Protein 8YJ6 (pdb70)

Nearest PDB structures (foldseek):
  3hh8-assembly1_A  TM=9.990E-01  e=4.811E-57  Streptococcus pyogenes serotype M1
  8yj7-assembly3_A  TM=9.878E-01  e=1.831E-54  Streptococcus pyogenes
  4utp-assembly1_A  TM=9.801E-01  e=6.210E-48  Streptococcus pneumoniae
  3zka-assembly2_B  TM=9.766E-01  e=9.506E-47  Streptococcus pneumoniae
  3zk8-assembly2_B  TM=9.732E-01  e=1.211E-46  Streptococcus pneumoniae

Structure (mmCIF, N/CA/C/O backbone):
data_8YJ6
#
_entry.id   8YJ6
#
_cell.length_a   39.935
_cell.length_b   49.828
_cell.length_c   147.398
_cell.angle_alpha   90.000
_cell.angle_beta   90.000
_cell.angle_gamma   90.000
#
_symmetry.space_group_name_H-M   'P 21 21 21'
#
loop_
_entity.id
_entity.type
_entity.pdbx_description
1 polymer 'Iron ABC transporter substrate-binding lipoprotein MtsA'
2 non-polymer 'ZINC ION'
3 water water
#
loop_
_atom_site.group_PDB
_atom_site.id
_atom_site.type_symbol
_atom_site.label_atom_id
_atom_site.label_alt_id
_atom_site.label_comp_id
_atom_site.label_asym_id
_atom_site.label_entity_id
_atom_site.label_seq_id
_atom_site.pdbx_PDB_ins_code
_atom_site.Cartn_x
_atom_site.Cartn_y
_atom_site.Cartn_z
_atom_site.occupancy
_atom_site.B_iso_or_equiv
_atom_site.auth_seq_id
_atom_site.auth_comp_id
_atom_site.auth_asym_id
_atom_site.auth_atom_id
_atom_site.pdbx_PDB_model_num
ATOM 1 N N . LYS A 1 2 ? 30.19152 -5.45401 65.61682 1.000 24.54114 17 LYS C N 1
ATOM 2 C CA . LYS A 1 2 ? 29.60515 -5.29615 66.94668 1.000 22.21905 17 LYS C CA 1
ATOM 3 C C . LYS A 1 2 ? 29.77090 -3.88048 67.50157 1.000 21.90739 17 LYS C C 1
ATOM 4 O O . LYS A 1 2 ? 30.75122 -3.19443 67.21247 1.000 18.48943 17 LYS C O 1
ATOM 10 N N . LEU A 1 3 ? 28.79183 -3.46097 68.29766 1.000 17.90859 18 LEU C N 1
ATOM 11 C CA . LEU A 1 3 ? 28.85611 -2.18101 68.98635 1.000 15.41083 18 LEU C CA 1
ATOM 12 C C . LEU A 1 3 ? 30.06475 -2.14928 69.91304 1.000 13.27929 18 LEU C C 1
ATOM 13 O O . LEU A 1 3 ? 30.31432 -3.10235 70.65415 1.000 12.77345 18 LEU C O 1
ATOM 18 N N . LYS A 1 4 ? 30.80608 -1.04310 69.88248 1.000 10.48167 19 LYS C N 1
ATOM 19 C CA . LYS A 1 4 ? 31.95946 -0.83867 70.75724 1.000 10.73144 19 LYS C CA 1
ATOM 20 C C . LYS A 1 4 ? 31.53422 0.00507 71.95399 1.000 11.79661 19 LYS C C 1
ATOM 21 O O . LYS A 1 4 ? 31.13318 1.16085 71.79341 1.000 10.08306 19 LYS C O 1
ATOM 27 N N . VAL A 1 5 ? 31.63575 -0.56548 73.15049 1.000 9.28390 20 VAL C N 1
ATOM 28 C CA . VAL A 1 5 ? 31.12604 0.05736 74.36691 1.000 8.45883 20 VAL C CA 1
ATOM 29 C C . VAL A 1 5 ? 32.26989 0.21259 75.36055 1.000 7.53033 20 VAL C C 1
ATOM 30 O O . VAL A 1 5 ? 33.06610 -0.71177 75.55276 1.000 9.03597 20 VAL C O 1
ATOM 34 N N . VAL A 1 6 ? 32.35194 1.38641 75.98539 1.000 7.09816 21 VAL C N 1
ATOM 35 C CA . VAL A 1 6 ? 33.29624 1.65347 77.07012 1.000 6.37114 21 VAL C CA 1
ATOM 36 C C . VAL A 1 6 ? 32.49885 1.98992 78.32191 1.000 7.58097 21 VAL C C 1
ATOM 37 O O . VAL A 1 6 ? 31.57372 2.80919 78.27177 1.000 7.97129 21 VAL C O 1
ATOM 41 N N . ALA A 1 7 ? 32.85702 1.36181 79.43959 1.000 7.87660 22 ALA C N 1
ATOM 42 C CA . ALA A 1 7 ? 32.30165 1.67940 80.74671 1.000 7.78552 22 ALA C CA 1
ATOM 43 C C . ALA A 1 7 ? 33.42709 2.18010 81.64247 1.000 5.59766 22 ALA C C 1
ATOM 44 O O . ALA A 1 7 ? 34.56407 1.70004 81.55357 1.000 7.30636 22 ALA C O 1
ATOM 46 N N . THR A 1 8 ? 33.11995 3.13587 82.52322 1.000 6.51771 23 THR C N 1
ATOM 47 C CA . THR A 1 8 ? 34.19764 3.71951 83.32102 1.000 5.68794 23 THR C CA 1
ATOM 48 C C . THR A 1 8 ? 34.70157 2.78701 84.41498 1.000 7.10253 23 THR C C 1
ATOM 49 O O . THR A 1 8 ? 35.86877 2.89785 84.81225 1.000 7.42063 23 THR C O 1
ATOM 53 N N . ASN A 1 9 ? 33.87082 1.87755 84.92288 1.000 6.91960 24 ASN C N 1
ATOM 54 C CA . ASN A 1 9 ? 34.32637 1.02123 86.01342 1.000 5.79085 24 ASN C CA 1
ATOM 55 C C . ASN A 1 9 ? 33.64115 -0.34015 85.94711 1.000 6.81910 24 ASN C C 1
ATOM 56 O O . ASN A 1 9 ? 32.70762 -0.55847 85.16544 1.000 7.09567 24 ASN C O 1
ATOM 61 N N . SER A 1 10 ? 34.10305 -1.24432 86.82264 1.000 7.44686 25 SER C N 1
ATOM 62 C CA . SER A 1 10 ? 33.69573 -2.64607 86.77055 1.000 6.55065 25 SER C CA 1
ATOM 63 C C . SER A 1 10 ? 32.23545 -2.85944 87.14909 1.000 6.73044 25 SER C C 1
ATOM 64 O O . SER A 1 10 ? 31.64188 -3.87142 86.74976 1.000 7.80638 25 SER C O 1
ATOM 67 N N . ILE A 1 11 ? 31.66148 -1.98130 87.97513 1.000 6.27993 26 ILE C N 1
ATOM 68 C CA . ILE A 1 11 ? 30.25043 -2.12329 88.32724 1.000 5.07361 26 ILE C CA 1
ATOM 69 C C . ILE A 1 11 ? 29.38054 -1.84730 87.10694 1.000 6.72016 26 ILE C C 1
ATOM 70 O O . ILE A 1 11 ? 28.49872 -2.63968 86.74288 1.000 7.19313 26 ILE C O 1
ATOM 75 N N . ILE A 1 12 ? 29.62869 -0.71636 86.44915 1.000 6.58259 27 ILE C N 1
ATOM 76 C CA . ILE A 1 12 ? 28.86480 -0.37143 85.25581 1.000 6.82103 27 ILE C CA 1
ATOM 77 C C . ILE A 1 12 ? 29.12907 -1.37724 84.14820 1.000 7.20782 27 ILE C C 1
ATOM 78 O O . ILE A 1 12 ? 28.21250 -1.76688 83.40841 1.000 8.48916 27 ILE C O 1
ATOM 83 N N . ALA A 1 13 ? 30.38105 -1.82934 84.02270 1.000 6.04915 28 ALA C N 1
ATOM 84 C CA . ALA A 1 13 ? 30.69373 -2.82167 82.99838 1.000 6.81502 28 ALA C CA 1
ATOM 85 C C . ALA A 1 13 ? 29.94538 -4.12049 83.24059 1.000 7.27509 28 ALA C C 1
ATOM 86 O O . ALA A 1 13 ? 29.46984 -4.75450 82.28670 1.000 7.61075 28 ALA C O 1
ATOM 88 N N . ASP A 1 14 ? 29.83658 -4.54166 84.50662 1.000 6.75060 29 ASP C N 1
ATOM 89 C CA . ASP A 1 14 ? 29.13845 -5.78979 84.80243 1.000 6.84100 29 ASP C CA 1
ATOM 90 C C . ASP A 1 14 ? 27.64977 -5.68465 84.49791 1.000 7.97698 29 ASP C C 1
ATOM 91 O O . ASP A 1 14 ? 27.06010 -6.62717 83.95313 1.000 8.62445 29 ASP C O 1
ATOM 96 N N . MET A 1 15 ? 27.01742 -4.57464 84.88871 1.000 7.53294 30 MET C N 1
ATOM 97 C CA . MET A 1 15 ? 25.61815 -4.36486 84.52312 1.000 7.67917 30 MET C CA 1
ATOM 98 C C . MET A 1 15 ? 25.44697 -4.41243 83.01274 1.000 8.49722 30 MET C C 1
ATOM 99 O O . MET A 1 15 ? 24.48225 -4.99952 82.50875 1.000 10.07393 30 MET C O 1
ATOM 104 N N . THR A 1 16 ? 26.38435 -3.80456 82.27352 1.000 8.49918 31 THR C N 1
ATOM 105 C CA . THR A 1 16 ? 26.30464 -3.83447 80.81701 1.000 8.25897 31 THR C CA 1
ATOM 106 C C . THR A 1 16 ? 26.41383 -5.26215 80.29877 1.000 9.70118 31 THR C C 1
ATOM 107 O O . THR A 1 16 ? 25.66785 -5.65450 79.39463 1.000 9.99612 31 THR C O 1
ATOM 111 N N . LYS A 1 17 ? 27.32868 -6.05893 80.86735 1.000 9.17505 32 LYS C N 1
ATOM 112 C CA . LYS A 1 17 ? 27.44753 -7.45759 80.45491 1.000 9.08144 32 LYS C CA 1
ATOM 113 C C . LYS A 1 17 ? 26.15829 -8.22952 80.68968 1.000 12.78111 32 LYS C C 1
ATOM 114 O O . LYS A 1 17 ? 25.80405 -9.10865 79.89333 1.000 12.50310 32 LYS C O 1
ATOM 120 N N . ALA A 1 18 ? 25.47067 -7.95827 81.80018 1.000 9.88370 33 ALA C N 1
ATOM 121 C CA . ALA A 1 18 ? 24.21642 -8.65073 82.07642 1.000 11.44087 33 ALA C CA 1
ATOM 122 C C . ALA A 1 18 ? 23.17258 -8.36391 81.00547 1.000 11.06414 33 ALA C C 1
ATOM 123 O O . ALA A 1 18 ? 22.34222 -9.22791 80.69847 1.000 15.50439 33 ALA C O 1
ATOM 125 N N . ILE A 1 19 ? 23.20100 -7.16399 80.42438 1.000 10.14499 34 ILE C N 1
ATOM 126 C CA . ILE A 1 19 ? 22.21440 -6.78760 79.40935 1.000 10.92219 34 ILE C CA 1
ATOM 127 C C . ILE A 1 19 ? 22.62293 -7.29232 78.03350 1.000 13.82172 34 ILE C C 1
ATOM 128 O O . ILE A 1 19 ? 21.77961 -7.74701 77.24747 1.000 12.35608 34 ILE C O 1
ATOM 133 N N . ALA A 1 20 ? 23.91356 -7.21184 77.70975 1.000 11.48611 35 ALA C N 1
ATOM 134 C CA . ALA A 1 20 ? 24.36647 -7.35217 76.33205 1.000 12.61522 35 ALA C CA 1
ATOM 135 C C . ALA A 1 20 ? 24.93999 -8.71700 76.00344 1.000 16.25953 35 ALA C C 1
ATOM 136 O O . ALA A 1 20 ? 24.89546 -9.12352 74.83689 1.000 15.14743 35 ALA C O 1
ATOM 138 N N . GLY A 1 21 ? 25.51487 -9.40523 76.98640 1.000 18.98604 36 GLY C N 1
ATOM 139 C CA . GLY A 1 21 ? 26.13045 -10.70098 76.73788 1.000 23.83590 36 GLY C CA 1
ATOM 140 C C . GLY A 1 21 ? 27.07736 -10.67704 75.55561 1.000 23.03334 36 GLY C C 1
ATOM 141 O O . GLY A 1 21 ? 27.97708 -9.83048 75.46856 1.000 29.88253 36 GLY C O 1
ATOM 142 N N . ASP A 1 22 ? 26.81899 -11.58296 74.60198 1.000 26.59768 37 ASP C N 1
ATOM 143 C CA . ASP A 1 22 ? 27.69431 -11.84700 73.46099 1.000 34.00101 37 ASP C CA 1
ATOM 144 C C . ASP A 1 22 ? 27.76448 -10.69948 72.46117 1.000 20.80970 37 ASP C C 1
ATOM 145 O O . ASP A 1 22 ? 28.67508 -10.68761 71.62402 1.000 25.48484 37 ASP C O 1
ATOM 150 N N . LYS A 1 23 ? 26.81979 -9.76130 72.50266 1.000 16.23291 38 LYS C N 1
ATOM 151 C CA . LYS A 1 23 ? 26.51093 -8.93518 71.34105 1.000 16.47789 38 LYS C CA 1
ATOM 152 C C . LYS A 1 23 ? 27.39970 -7.70384 71.17614 1.000 18.19426 38 LYS C C 1
ATOM 153 O O . LYS A 1 23 ? 27.34091 -7.06712 70.11814 1.000 17.69281 38 LYS C O 1
ATOM 159 N N . ILE A 1 24 ? 28.20918 -7.33428 72.16925 1.000 12.97682 39 ILE C N 1
ATOM 160 C CA . ILE A 1 24 ? 28.98957 -6.10315 72.09969 1.000 13.12767 39 ILE C CA 1
ATOM 161 C C . ILE A 1 24 ? 30.46502 -6.39972 72.35098 1.000 10.61387 39 ILE C C 1
ATOM 162 O O . ILE A 1 24 ? 30.84391 -7.47901 72.80970 1.000 12.58406 39 ILE C O 1
ATOM 167 N N . ASP A 1 25 ? 31.29971 -5.40274 72.04397 1.000 11.95885 40 ASP C N 1
ATOM 168 C CA . ASP A 1 25 ? 32.73127 -5.37773 72.34718 1.000 10.89808 40 ASP C CA 1
ATOM 169 C C . ASP A 1 25 ? 32.89227 -4.37450 73.48757 1.000 12.70698 40 ASP C C 1
ATOM 170 O O . ASP A 1 25 ? 32.82855 -3.16147 73.26839 1.000 14.68826 40 ASP C O 1
ATOM 175 N N . LEU A 1 26 ? 33.10600 -4.87469 74.70049 1.000 10.23056 41 LEU C N 1
ATOM 176 C CA . LEU A 1 26 ? 33.04318 -4.06274 75.90963 1.000 10.39954 41 LEU C CA 1
ATOM 177 C C . LEU A 1 26 ? 34.42996 -3.87624 76.51132 1.000 10.51015 41 LEU C C 1
ATOM 178 O O . LEU A 1 26 ? 35.17741 -4.84805 76.67784 1.000 12.45610 41 LEU C O 1
ATOM 183 N N . HIS A 1 27 ? 34.75380 -2.62845 76.87649 1.000 10.27439 42 HIS C N 1
ATOM 184 C CA . HIS A 1 27 ? 35.99450 -2.28494 77.55836 1.000 8.56342 42 HIS C CA 1
ATOM 185 C C . HIS A 1 27 ? 35.65830 -1.54893 78.85123 1.000 10.62362 42 HIS C C 1
ATOM 186 O O . HIS A 1 27 ? 34.81172 -0.64653 78.85128 1.000 10.25413 42 HIS C O 1
ATOM 193 N N . SER A 1 28 ? 36.32505 -1.92221 79.94733 1.000 8.23429 43 SER C N 1
ATOM 194 C CA . SER A 1 28 ? 36.14812 -1.28441 81.24925 1.000 9.86987 43 SER C CA 1
ATOM 195 C C . SER A 1 28 ? 37.44579 -0.58125 81.62762 1.000 8.71346 43 SER C C 1
ATOM 196 O O . SER A 1 28 ? 38.52539 -1.18408 81.55909 1.000 11.63765 43 SER C O 1
ATOM 199 N N . ILE A 1 29 ? 37.34335 0.67918 82.06340 1.000 7.45309 44 ILE C N 1
ATOM 200 C CA . ILE A 1 29 ? 38.54162 1.49473 82.29415 1.000 8.06489 44 ILE C CA 1
ATOM 201 C C . ILE A 1 29 ? 39.18763 1.20109 83.65027 1.000 7.85992 44 ILE C C 1
ATOM 202 O O . ILE A 1 29 ? 40.33743 0.74859 83.71951 1.000 9.63929 44 ILE C O 1
ATOM 207 N N . VAL A 1 30 ? 38.49683 1.50239 84.74910 1.000 7.91280 45 VAL C N 1
ATOM 208 C CA . VAL A 1 30 ? 39.11149 1.40049 86.07900 1.000 6.86573 45 VAL C CA 1
ATOM 209 C C . VAL A 1 30 ? 39.27340 -0.06780 86.46665 1.000 7.39732 45 VAL C C 1
ATOM 210 O O . VAL A 1 30 ? 38.26630 -0.79813 86.54661 1.000 8.80639 45 VAL C O 1
ATOM 214 N N . PRO A 1 31 ? 40.49706 -0.55388 86.70975 1.000 8.28635 46 PRO C N 1
ATOM 215 C CA . PRO A 1 31 ? 40.66394 -1.96999 87.06849 1.000 9.41014 46 PRO C CA 1
ATOM 216 C C . PRO A 1 31 ? 39.92952 -2.33934 88.34780 1.000 7.69974 46 PRO C C 1
ATOM 217 O O . PRO A 1 31 ? 39.68690 -1.50666 89.22900 1.000 8.74297 46 PRO C O 1
ATOM 221 N N . ILE A 1 32 ? 39.58083 -3.62563 88.43129 1.000 8.63138 47 ILE C N 1
ATOM 222 C CA . ILE A 1 32 ? 38.95039 -4.16560 89.62639 1.000 9.69607 47 ILE C CA 1
ATOM 223 C C . ILE A 1 32 ? 39.80707 -3.85987 90.84794 1.000 10.19987 47 ILE C C 1
ATOM 224 O O . ILE A 1 32 ? 41.03874 -3.98773 90.82407 1.000 11.56191 47 ILE C O 1
ATOM 229 N N . GLY A 1 33 ? 39.15171 -3.41999 91.92424 1.000 7.83971 48 GLY C N 1
ATOM 230 C CA . GLY A 1 33 ? 39.83845 -3.15669 93.16473 1.000 9.32879 48 GLY C CA 1
ATOM 231 C C . GLY A 1 33 ? 40.44978 -1.77979 93.28124 1.000 9.77009 48 GLY C C 1
ATOM 232 O O . GLY A 1 33 ? 40.98145 -1.44466 94.35226 1.000 10.66830 48 GLY C O 1
ATOM 233 N N . GLN A 1 34 ? 40.38450 -0.96775 92.22853 1.000 9.56893 49 GLN C N 1
ATOM 234 C CA . GLN A 1 34 ? 40.95928 0.37097 92.23429 1.000 8.73389 49 GLN C CA 1
ATOM 235 C C . GLN A 1 34 ? 39.88836 1.43996 92.44043 1.000 8.69322 49 GLN C C 1
ATOM 236 O O . GLN A 1 34 ? 38.70318 1.23813 92.15598 1.000 9.17949 49 GLN C O 1
ATOM 242 N N . ASP A 1 35 ? 40.32699 2.58400 92.95096 1.000 10.22646 50 ASP C N 1
ATOM 243 C CA . ASP A 1 35 ? 39.46373 3.73902 93.16739 1.000 9.11280 50 ASP C CA 1
ATOM 244 C C . ASP A 1 35 ? 38.93916 4.28447 91.84175 1.000 9.02484 50 ASP C C 1
ATOM 245 O O . ASP A 1 35 ? 39.74744 4.65736 90.97438 1.000 10.07110 50 ASP C O 1
ATOM 250 N N . PRO A 1 36 ? 37.62395 4.37720 91.64344 1.000 6.69886 51 PRO C N 1
ATOM 251 C CA . PRO A 1 36 ? 37.08687 4.94893 90.39836 1.000 6.89508 51 PRO C CA 1
ATOM 252 C C . PRO A 1 36 ? 36.88885 6.45672 90.43057 1.000 6.50877 51 PRO C C 1
ATOM 253 O O . PRO A 1 36 ? 36.45487 7.02331 89.41865 1.000 8.23546 51 PRO C O 1
ATOM 257 N N . HIS A 1 37 ? 37.17587 7.11277 91.55518 1.000 6.00584 52 HIS C N 1
ATOM 258 C CA . HIS A 1 37 ? 36.95866 8.55406 91.65769 1.000 6.65704 52 HIS C CA 1
ATOM 259 C C . HIS A 1 37 ? 38.08762 9.33468 90.99553 1.000 8.01298 52 HIS C C 1
ATOM 260 O O . HIS A 1 37 ? 37.85818 10.41185 90.43323 1.000 8.45281 52 HIS C O 1
ATOM 267 N N . GLU A 1 38 ? 39.31483 8.83172 91.09738 1.000 9.03926 53 GLU C N 1
ATOM 268 C CA . GLU A 1 38 ? 40.49436 9.50702 90.57054 1.000 10.19135 53 GLU C CA 1
ATOM 269 C C . GLU A 1 38 ? 41.35118 8.42281 89.93960 1.000 9.88812 53 GLU C C 1
ATOM 270 O O . GLU A 1 38 ? 41.88353 7.55922 90.64013 1.000 12.73687 53 GLU C O 1
ATOM 276 N N . TYR A 1 39 ? 41.45061 8.44270 88.62075 1.000 12.34096 54 TYR C N 1
ATOM 277 C CA . TYR A 1 39 ? 42.16857 7.41437 87.89308 1.000 12.73838 54 TYR C CA 1
ATOM 278 C C . TYR A 1 39 ? 42.86175 8.09306 86.72674 1.000 13.15792 54 TYR C C 1
ATOM 279 O O . TYR A 1 39 ? 42.40565 9.13462 86.24860 1.000 14.68672 54 TYR C O 1
ATOM 288 N N . GLU A 1 40 ? 43.97562 7.51703 86.28139 1.000 11.45129 55 GLU C N 1
ATOM 289 C CA . GLU A 1 40 ? 44.68416 8.04952 85.12215 1.000 11.27466 55 GLU C CA 1
ATOM 290 C C . GLU A 1 40 ? 44.52801 7.08607 83.95730 1.000 12.95066 55 GLU C C 1
ATOM 291 O O . GLU A 1 40 ? 45.18472 6.03151 83.93109 1.000 12.51778 55 GLU C O 1
ATOM 297 N N . PRO A 1 41 ? 43.67425 7.38799 82.98079 1.000 9.75808 56 PRO C N 1
ATOM 298 C CA . PRO A 1 41 ? 43.49309 6.46509 81.85577 1.000 11.21127 56 PRO C CA 1
ATOM 299 C C . PRO A 1 41 ? 44.81803 6.15855 81.17360 1.000 11.75276 56 PRO C C 1
ATOM 300 O O . PRO A 1 41 ? 45.67490 7.03221 81.00440 1.000 13.61268 56 PRO C O 1
ATOM 304 N N . LEU A 1 42 ? 44.98777 4.89481 80.81612 1.000 8.99409 57 LEU C N 1
ATOM 305 C CA . LEU A 1 42 ? 46.13979 4.43740 80.06377 1.000 12.53553 57 LEU C CA 1
ATOM 306 C C . LEU A 1 42 ? 45.91035 4.68580 78.57575 1.000 11.13779 57 LEU C C 1
ATOM 307 O O . LEU A 1 42 ? 44.78258 4.94471 78.14521 1.000 9.81181 57 LEU C O 1
ATOM 312 N N . PRO A 1 43 ? 46.96388 4.63076 77.76147 1.000 10.44645 58 PRO C N 1
ATOM 313 C CA . PRO A 1 43 ? 46.76298 4.82746 76.31757 1.000 10.25859 58 PRO C CA 1
ATOM 314 C C . PRO A 1 43 ? 45.67887 3.95030 75.71475 1.000 10.11262 58 PRO C C 1
ATOM 315 O O . PRO A 1 43 ? 44.90509 4.43934 74.88612 1.000 10.91004 58 PRO C O 1
ATOM 319 N N . GLU A 1 44 ? 45.58273 2.67718 76.11255 1.000 12.16834 59 GLU C N 1
ATOM 320 C CA . GLU A 1 44 ? 44.51531 1.83262 75.58239 1.000 12.77763 59 GLU C CA 1
ATOM 321 C C . GLU A 1 44 ? 43.13635 2.38149 75.94777 1.000 10.64746 59 GLU C C 1
ATOM 322 O O . GLU A 1 44 ? 42.20184 2.30030 75.14471 1.000 10.82093 59 GLU C O 1
ATOM 328 N N . ASP A 1 45 ? 42.99055 2.94084 77.15505 1.000 11.47020 60 ASP C N 1
ATOM 329 C CA . ASP A 1 45 ? 41.70834 3.52161 77.55552 1.000 10.93225 60 ASP C CA 1
ATOM 330 C C . ASP A 1 45 ? 41.35697 4.73330 76.69879 1.000 9.34888 60 ASP C C 1
ATOM 331 O O . ASP A 1 45 ? 40.19268 4.92414 76.32384 1.000 8.48893 60 ASP C O 1
ATOM 336 N N . VAL A 1 46 ? 42.34732 5.57561 76.39775 1.000 10.27932 61 VAL C N 1
ATOM 337 C CA . VAL A 1 46 ? 42.09868 6.74339 75.55934 1.000 9.29632 61 VAL C CA 1
ATOM 338 C C . VAL A 1 46 ? 41.70095 6.30623 74.15810 1.000 8.52226 61 VAL C C 1
ATOM 339 O O . VAL A 1 46 ? 40.73262 6.82039 73.58431 1.000 8.47835 61 VAL C O 1
ATOM 343 N N . GLU A 1 47 ? 42.41917 5.31976 73.60517 1.000 9.13136 62 GLU C N 1
ATOM 344 C CA . GLU A 1 47 ? 42.09393 4.78903 72.28177 1.000 8.62819 62 GLU C CA 1
ATOM 345 C C . GLU A 1 47 ? 40.67586 4.23165 72.24892 1.000 8.88500 62 GLU C C 1
ATOM 346 O O . GLU A 1 47 ? 39.88351 4.57489 71.36552 1.000 9.99619 62 GLU C O 1
ATOM 352 N N . LYS A 1 48 ? 40.34758 3.35142 73.19975 1.000 9.54462 63 LYS C N 1
ATOM 353 C CA . LYS A 1 48 ? 39.02701 2.72366 73.19807 1.000 9.12555 63 LYS C CA 1
ATOM 354 C C . LYS A 1 48 ? 37.91393 3.75477 73.36381 1.000 8.14233 63 LYS C C 1
ATOM 355 O O . LYS A 1 48 ? 36.83856 3.61916 72.77190 1.000 10.52960 63 LYS C O 1
ATOM 361 N N . THR A 1 49 ? 38.14547 4.78886 74.17799 1.000 7.88919 64 THR C N 1
ATOM 362 C CA . THR A 1 49 ? 37.11905 5.81097 74.36299 1.000 9.54473 64 THR C CA 1
ATOM 363 C C . THR A 1 49 ? 36.88955 6.60294 73.08154 1.000 11.55533 64 THR C C 1
ATOM 364 O O . THR A 1 49 ? 35.74071 6.87729 72.70704 1.000 10.66833 64 THR C O 1
ATOM 368 N N . SER A 1 50 ? 37.96744 6.94915 72.37795 1.000 10.05287 65 SER C N 1
ATOM 369 C CA . SER A 1 50 ? 37.80633 7.69452 71.13715 1.000 9.34907 65 SER C CA 1
ATOM 370 C C . SER A 1 50 ? 37.11330 6.86485 70.06061 1.000 11.03391 65 SER C C 1
ATOM 371 O O . SER A 1 50 ? 36.37802 7.42050 69.23458 1.000 14.47353 65 SER C O 1
ATOM 374 N N . ASN A 1 51 ? 37.31570 5.54636 70.06421 1.000 10.56219 66 ASN C N 1
ATOM 375 C CA . ASN A 1 51 ? 36.76171 4.65587 69.04903 1.000 11.71498 66 ASN C CA 1
ATOM 376 C C . ASN A 1 51 ? 35.39787 4.07939 69.42557 1.000 11.85772 66 ASN C C 1
ATOM 377 O O . ASN A 1 51 ? 34.79193 3.37743 68.60880 1.000 13.09634 66 ASN C O 1
ATOM 382 N N . ALA A 1 52 ? 34.89421 4.36026 70.62903 1.000 11.00377 67 ALA C N 1
ATOM 383 C CA . ALA A 1 52 ? 33.65562 3.74377 71.08529 1.000 9.83454 67 ALA C CA 1
ATOM 384 C C . ALA A 1 52 ? 32.44601 4.28243 70.32756 1.000 9.72652 67 ALA C C 1
ATOM 385 O O . ALA A 1 52 ? 32.42791 5.42364 69.85312 1.000 12.76834 67 ALA C O 1
ATOM 387 N N . ASP A 1 53 ? 31.41239 3.44352 70.24901 1.000 10.68834 68 ASP C N 1
ATOM 388 C CA . ASP A 1 53 ? 30.08949 3.87776 69.82391 1.000 10.75286 68 ASP C CA 1
ATOM 389 C C . ASP A 1 53 ? 29.24667 4.37340 70.99104 1.000 12.02152 68 ASP C C 1
ATOM 390 O O . ASP A 1 53 ? 28.38389 5.23969 70.80129 1.000 14.40509 68 ASP C O 1
ATOM 395 N N . VAL A 1 54 ? 29.46516 3.82843 72.19036 1.000 8.27617 69 VAL C N 1
ATOM 396 C CA . VAL A 1 54 ? 28.70352 4.16909 73.38936 1.000 10.62836 69 VAL C CA 1
ATOM 397 C C . VAL A 1 54 ? 29.67781 4.19190 74.55805 1.000 7.95503 69 VAL C C 1
ATOM 398 O O . VAL A 1 54 ? 30.46999 3.25897 74.71806 1.000 9.06693 69 VAL C O 1
ATOM 402 N N . ILE A 1 55 ? 29.61005 5.23711 75.38201 1.000 7.31826 70 ILE C N 1
ATOM 403 C CA . ILE A 1 55 ? 30.40215 5.34985 76.60694 1.000 6.89789 70 ILE C CA 1
ATOM 404 C C . ILE A 1 55 ? 29.44366 5.52388 77.77872 1.000 7.67291 70 ILE C C 1
ATOM 405 O O . ILE A 1 55 ? 28.60367 6.43372 77.76365 1.000 8.18453 70 ILE C O 1
ATOM 410 N N . PHE A 1 56 ? 29.57994 4.67291 78.80183 1.000 5.82879 71 PHE C N 1
ATOM 411 C CA . PHE A 1 56 ? 28.76375 4.75463 80.01068 1.000 7.24461 71 PHE C CA 1
ATOM 412 C C . PHE A 1 56 ? 29.62205 5.18334 81.19451 1.000 5.98574 71 PHE C C 1
ATOM 413 O O . PHE A 1 56 ? 30.71305 4.63671 81.40976 1.000 7.15594 71 PHE C O 1
ATOM 421 N N . TYR A 1 57 ? 29.12505 6.13992 81.97765 1.000 6.64646 72 TYR C N 1
ATOM 422 C CA . TYR A 1 57 ? 29.81169 6.58659 83.18384 1.000 8.17065 72 TYR C CA 1
ATOM 423 C C . TYR A 1 57 ? 28.77303 6.76141 84.28100 1.000 6.49981 72 TYR C C 1
ATOM 424 O O . TYR A 1 57 ? 27.56680 6.76302 84.02204 1.000 7.33459 72 TYR C O 1
ATOM 433 N N . ASN A 1 58 ? 29.23568 6.87774 85.52538 1.000 6.33961 73 ASN C N 1
ATOM 434 C CA . ASN A 1 58 ? 28.29930 6.96282 86.63976 1.000 5.19563 73 ASN C CA 1
ATOM 435 C C . ASN A 1 58 ? 27.62016 8.32279 86.67935 1.000 7.53192 73 ASN C C 1
ATOM 436 O O . ASN A 1 58 ? 26.39467 8.41547 86.83886 1.000 8.01023 73 ASN C O 1
ATOM 441 N N . GLY A 1 59 ? 28.40270 9.39121 86.55294 1.000 7.34354 74 GLY C N 1
ATOM 442 C CA . GLY A 1 59 ? 27.90866 10.72972 86.80541 1.000 7.34261 74 GLY C CA 1
ATOM 443 C C . GLY A 1 59 ? 27.85882 11.01573 88.29564 1.000 7.60946 74 GLY C C 1
ATOM 444 O O . GLY A 1 59 ? 28.51306 10.35526 89.11361 1.000 6.52672 74 GLY C O 1
ATOM 445 N N . ILE A 1 60 ? 27.05156 12.02485 88.64045 1.000 6.56207 75 ILE C N 1
ATOM 446 C CA . ILE A 1 60 ? 26.78485 12.46095 90.01456 1.000 7.64485 75 ILE C CA 1
ATOM 447 C C . ILE A 1 60 ? 28.04084 12.45808 90.87597 1.000 8.18133 75 ILE C C 1
ATOM 448 O O . ILE A 1 60 ? 28.03160 11.96837 92.01172 1.000 7.35930 75 ILE C O 1
ATOM 453 N N . ASN A 1 61 ? 29.12305 13.03278 90.34399 1.000 6.92124 76 ASN C N 1
ATOM 454 C CA . ASN A 1 61 ? 30.32837 13.31899 91.11772 1.000 6.85941 76 ASN C CA 1
ATOM 455 C C . ASN A 1 61 ? 31.10061 12.04956 91.50415 1.000 7.39165 76 ASN C C 1
ATOM 456 O O . ASN A 1 61 ? 31.76035 12.01227 92.54509 1.000 8.15434 76 ASN C O 1
ATOM 461 N N . LEU A 1 62 ? 31.03817 11.00180 90.67612 1.000 6.52501 77 LEU C N 1
ATOM 462 C CA . LEU A 1 62 ? 31.98817 9.89900 90.83077 1.000 6.03560 77 LEU C CA 1
ATOM 463 C C . LEU A 1 62 ? 33.27032 10.19747 90.06337 1.000 6.09834 77 LEU C C 1
ATOM 464 O O . LEU A 1 62 ? 34.36304 10.24522 90.63885 1.000 7.26376 77 LEU C O 1
ATOM 469 N N . GLU A 1 63 ? 33.14366 10.39928 88.75729 1.000 6.88878 78 GLU C N 1
ATOM 470 C CA . GLU A 1 63 ? 34.29941 10.60455 87.89688 1.000 6.72867 78 GLU C CA 1
ATOM 471 C C . GLU A 1 63 ? 34.17846 11.84507 87.02177 1.000 7.88702 78 GLU C C 1
ATOM 472 O O . GLU A 1 63 ? 35.02118 12.04251 86.13368 1.000 8.01157 78 GLU C O 1
ATOM 478 N N . ASP A 1 64 ? 33.17825 12.70095 87.26299 1.000 7.32676 79 ASP C N 1
ATOM 479 C CA . ASP A 1 64 ? 32.79216 13.71747 86.28914 1.000 8.72723 79 ASP C CA 1
ATOM 480 C C . ASP A 1 64 ? 32.79311 15.14048 86.83371 1.000 13.22427 79 ASP C C 1
ATOM 481 O O . ASP A 1 64 ? 32.23550 16.03300 86.18436 1.000 14.63946 79 ASP C O 1
ATOM 486 N N . GLY A 1 65 ? 33.40789 15.39099 87.98883 1.000 11.53136 80 GLY C N 1
ATOM 487 C CA . GLY A 1 65 ? 33.68207 16.77751 88.34445 1.000 15.67779 80 GLY C CA 1
ATOM 488 C C . GLY A 1 65 ? 34.37042 17.59735 87.25844 1.000 18.96394 80 GLY C C 1
ATOM 489 O O . GLY A 1 65 ? 34.89356 17.04496 86.28179 1.000 18.86527 80 GLY C O 1
ATOM 490 N N . GLY A 1 66 ? 34.38783 18.92420 87.41945 1.000 20.23806 81 GLY C N 1
ATOM 491 C CA . GLY A 1 66 ? 34.90021 19.78291 86.36423 1.000 17.52091 81 GLY C CA 1
ATOM 492 C C . GLY A 1 66 ? 36.34730 19.50911 85.99748 1.000 17.35695 81 GLY C C 1
ATOM 493 O O . GLY A 1 66 ? 36.73067 19.64813 84.83521 1.000 21.09287 81 GLY C O 1
ATOM 494 N N . GLN A 1 67 ? 37.16205 19.10654 86.96996 1.000 18.95719 82 GLN C N 1
ATOM 495 C CA . GLN A 1 67 ? 38.55727 18.75089 86.73960 1.000 18.06474 82 GLN C CA 1
ATOM 496 C C . GLN A 1 67 ? 38.80219 17.25603 86.89504 1.000 15.72319 82 GLN C C 1
ATOM 497 O O . GLN A 1 67 ? 39.95677 16.82814 87.01285 1.000 18.04468 82 GLN C O 1
ATOM 503 N N . ALA A 1 68 ? 37.74744 16.45517 86.90677 1.000 11.08808 83 ALA C N 1
ATOM 504 C CA . ALA A 1 68 ? 37.88267 15.03358 87.16220 1.000 9.51764 83 ALA C CA 1
ATOM 505 C C . ALA A 1 68 ? 38.29524 14.28817 85.89623 1.000 10.79968 83 ALA C C 1
ATOM 506 O O . ALA A 1 68 ? 38.17203 14.78597 84.77497 1.000 9.48303 83 ALA C O 1
ATOM 508 N N . TRP A 1 69 ? 38.75729 13.05259 86.09336 1.000 7.51567 84 TRP C N 1
ATOM 509 C CA . TRP A 1 69 ? 39.47451 12.34550 85.03345 1.000 6.87857 84 TRP C CA 1
ATOM 510 C C . TRP A 1 69 ? 38.59277 12.03773 83.82830 1.000 8.05786 84 TRP C C 1
ATOM 511 O O . TRP A 1 69 ? 39.04123 12.14431 82.68112 1.000 8.96109 84 TRP C O 1
ATOM 522 N N . PHE A 1 70 ? 37.34347 11.64776 84.05544 1.000 7.94716 85 PHE C N 1
ATOM 523 C CA . PHE A 1 70 ? 36.50177 11.29359 82.92369 1.000 6.87256 85 PHE C CA 1
ATOM 524 C C . PHE A 1 70 ? 36.11374 12.52680 82.11847 1.000 6.90025 85 PHE C C 1
ATOM 525 O O . PHE A 1 70 ? 36.05851 12.47383 80.88521 1.000 7.00894 85 PHE C O 1
ATOM 533 N N . THR A 1 71 ? 35.83065 13.63795 82.79632 1.000 8.96577 86 THR C N 1
ATOM 534 C CA . THR A 1 71 ? 35.51404 14.87583 82.08740 1.000 8.20877 86 THR C CA 1
ATOM 535 C C . THR A 1 71 ? 36.64828 15.27850 81.15434 1.000 9.61745 86 THR C C 1
ATOM 536 O O . THR A 1 71 ? 36.41275 15.62567 79.98959 1.000 8.89246 86 THR C O 1
ATOM 540 N N . LYS A 1 72 ? 37.89137 15.21516 81.64145 1.000 8.70454 87 LYS C N 1
ATOM 541 C CA . LYS A 1 72 ? 39.02372 15.54723 80.78378 1.000 9.42105 87 LYS C CA 1
ATOM 542 C C . LYS A 1 72 ? 39.10833 14.59214 79.60552 1.000 9.05717 87 LYS C C 1
ATOM 543 O O . LYS A 1 72 ? 39.33523 15.01502 78.46584 1.000 8.78222 87 LYS C O 1
ATOM 549 N N . LEU A 1 73 ? 38.90641 13.30011 79.86112 1.000 8.24784 88 LEU C N 1
ATOM 550 C CA . LEU A 1 73 ? 38.99243 12.29350 78.80665 1.000 8.17607 88 LEU C CA 1
ATOM 551 C C . LEU A 1 73 ? 38.01334 12.58370 77.66917 1.000 9.49215 88 LEU C C 1
ATOM 552 O O . LEU A 1 73 ? 38.39996 12.61828 76.49406 1.000 9.25363 88 LEU C O 1
ATOM 557 N N . VAL A 1 74 ? 36.73670 12.80137 77.99179 1.000 8.47194 89 VAL C N 1
ATOM 558 C CA . VAL A 1 74 ? 35.74905 12.99138 76.92869 1.000 8.52455 89 VAL C CA 1
ATOM 559 C C . VAL A 1 74 ? 35.86595 14.36411 76.27421 1.000 9.23080 89 VAL C C 1
ATOM 560 O O . VAL A 1 74 ? 35.59453 14.50127 75.07194 1.000 9.15365 89 VAL C O 1
ATOM 564 N N . LYS A 1 75 ? 36.26671 15.39347 77.02661 1.000 8.87774 90 LYS C N 1
ATOM 565 C CA . LYS A 1 75 ? 36.43689 16.70716 76.41630 1.000 9.56277 90 LYS C CA 1
ATOM 566 C C . LYS A 1 75 ? 37.62674 16.71834 75.46823 1.000 9.42362 90 LYS C C 1
ATOM 567 O O . LYS A 1 75 ? 37.55957 17.31419 74.38424 1.000 9.10010 90 LYS C O 1
ATOM 573 N N . ASN A 1 76 ? 38.71774 16.04633 75.84497 1.000 8.72527 91 ASN C N 1
ATOM 574 C CA . ASN A 1 76 ? 39.85795 15.93553 74.93917 1.000 8.06497 91 ASN C CA 1
ATOM 575 C C . ASN A 1 76 ? 39.49318 15.18081 73.67224 1.000 9.21515 91 ASN C C 1
ATOM 576 O O . ASN A 1 76 ? 40.06767 15.44385 72.60837 1.000 11.17050 91 ASN C O 1
ATOM 581 N N . ALA A 1 77 ? 38.57492 14.22146 73.76342 1.000 8.70777 92 ALA C N 1
ATOM 582 C CA . ALA A 1 77 ? 38.15440 13.41987 72.62101 1.000 10.02943 92 ALA C CA 1
ATOM 583 C C . ALA A 1 77 ? 37.04279 14.07711 71.82048 1.000 10.66206 92 ALA C C 1
ATOM 584 O O . ALA A 1 77 ? 36.60425 13.50117 70.81758 1.000 12.82411 92 ALA C O 1
ATOM 586 N N . GLN A 1 78 ? 36.58731 15.26555 72.23627 1.000 10.36634 93 GLN C N 1
ATOM 587 C CA . GLN A 1 78 ? 35.49633 15.97683 71.57349 1.000 11.96876 93 GLN C CA 1
ATOM 588 C C . GLN A 1 78 ? 34.23473 15.12202 71.50273 1.000 14.16344 93 GLN C C 1
ATOM 589 O O . GLN A 1 78 ? 33.54239 15.07966 70.48235 1.000 15.77705 93 GLN C O 1
ATOM 595 N N . LYS A 1 79 ? 33.94417 14.42047 72.59005 1.000 11.84022 94 LYS C N 1
ATOM 596 C CA . LYS A 1 79 ? 32.71653 13.65049 72.69724 1.000 12.92611 94 LYS C CA 1
ATOM 597 C C . LYS A 1 79 ? 31.63855 14.49680 73.35708 1.000 11.97733 94 LYS C C 1
ATOM 598 O O . LYS A 1 79 ? 31.92425 15.45282 74.08204 1.000 13.75495 94 LYS C O 1
ATOM 604 N N . THR A 1 80 ? 30.38192 14.14059 73.09444 1.000 12.94690 95 THR C N 1
ATOM 605 C CA . THR A 1 80 ? 29.24785 14.97059 73.48041 1.000 12.75355 95 THR C CA 1
ATOM 606 C C . THR A 1 80 ? 28.27987 14.19663 74.36605 1.000 9.79701 95 THR C C 1
ATOM 607 O O . THR A 1 80 ? 27.88920 13.06842 74.03687 1.000 10.73788 95 THR C O 1
ATOM 611 N N . LYS A 1 81 ? 27.89938 14.80874 75.48633 1.000 10.26756 96 LYS C N 1
ATOM 612 C CA . LYS A 1 81 ? 26.97901 14.16829 76.41335 1.000 11.52781 96 LYS C CA 1
ATOM 613 C C . LYS A 1 81 ? 25.63271 13.93420 75.74317 1.000 11.47002 96 LYS C C 1
ATOM 614 O O . LYS A 1 81 ? 25.12359 14.78510 74.99948 1.000 11.98842 96 LYS C O 1
ATOM 620 N N . ASN A 1 82 ? 25.05747 12.76566 76.00924 1.000 8.19497 97 ASN C N 1
ATOM 621 C CA . ASN A 1 82 ? 23.76759 12.34788 75.46708 1.000 9.78014 97 ASN C CA 1
ATOM 622 C C . ASN A 1 82 ? 23.79337 12.11158 73.96326 1.000 8.60828 97 ASN C C 1
ATOM 623 O O . ASN A 1 82 ? 22.72605 12.00589 73.33245 1.000 9.15165 97 ASN C O 1
ATOM 628 N N . LYS A 1 83 ? 24.98469 12.00461 73.37451 1.000 7.79564 98 LYS C N 1
ATOM 629 C CA . LYS A 1 83 ? 25.17684 11.53954 72.01180 1.000 9.85440 98 LYS C CA 1
ATOM 630 C C . LYS A 1 83 ? 26.20171 10.41336 72.01841 1.000 8.56139 98 LYS C C 1
ATOM 631 O O . LYS A 1 83 ? 25.94941 9.32181 71.50779 1.000 9.43151 98 LYS C O 1
ATOM 637 N N . ASP A 1 84 ? 27.36132 10.67785 72.62206 1.000 8.54985 99 ASP C N 1
ATOM 638 C CA . ASP A 1 84 ? 28.45246 9.71554 72.71890 1.000 9.65202 99 ASP C CA 1
ATOM 639 C C . ASP A 1 84 ? 28.57318 9.09489 74.09967 1.000 7.80757 99 ASP C C 1
ATOM 640 O O . ASP A 1 84 ? 28.92040 7.91500 74.20959 1.000 9.33874 99 ASP C O 1
ATOM 645 N N . TYR A 1 85 ? 28.32050 9.85677 75.15899 1.000 6.85630 100 TYR C N 1
ATOM 646 C CA . TYR A 1 85 ? 28.49981 9.34810 76.51080 1.000 7.94668 100 TYR C CA 1
ATOM 647 C C . TYR A 1 85 ? 27.27284 9.64635 77.35554 1.000 7.89765 100 TYR C C 1
ATOM 648 O O . TYR A 1 85 ? 26.61118 10.67485 77.16846 1.000 8.10991 100 TYR C O 1
ATOM 657 N N . PHE A 1 86 ? 26.98165 8.72700 78.28424 1.000 7.15780 101 PHE C N 1
ATOM 658 C CA . PHE A 1 86 ? 25.69890 8.68062 78.98368 1.000 5.85316 101 PHE C CA 1
ATOM 659 C C . PHE A 1 86 ? 25.89407 8.38726 80.45879 1.000 6.45701 101 PHE C C 1
ATOM 660 O O . PHE A 1 86 ? 26.58637 7.42684 80.81908 1.000 7.94112 101 PHE C O 1
ATOM 668 N N . ALA A 1 87 ? 25.27486 9.20560 81.30722 1.000 6.89268 102 ALA C N 1
ATOM 669 C CA . ALA A 1 87 ? 25.33036 8.99302 82.74955 1.000 7.65137 102 ALA C CA 1
ATOM 670 C C . ALA A 1 87 ? 24.24838 7.99043 83.12527 1.000 8.78988 102 ALA C C 1
ATOM 671 O O . ALA A 1 87 ? 23.05504 8.28034 83.00612 1.000 8.34049 102 ALA C O 1
ATOM 673 N N . VAL A 1 88 ? 24.65638 6.80041 83.57299 1.000 7.42494 103 VAL C N 1
ATOM 674 C CA . VAL A 1 88 ? 23.68610 5.75009 83.87133 1.000 7.87365 103 VAL C CA 1
ATOM 675 C C . VAL A 1 88 ? 22.84857 6.05238 85.10426 1.000 8.12141 103 VAL C C 1
ATOM 676 O O . VAL A 1 88 ? 21.82677 5.38900 85.32400 1.000 8.26258 103 VAL C O 1
ATOM 680 N N . SER A 1 89 ? 23.24036 7.04705 85.89956 1.000 7.21464 104 SER C N 1
ATOM 681 C CA . SER A 1 89 ? 22.46450 7.43580 87.07013 1.000 7.18637 104 SER C CA 1
ATOM 682 C C . SER A 1 89 ? 21.30445 8.37441 86.74275 1.000 8.66555 104 SER C C 1
ATOM 683 O O . SER A 1 89 ? 20.57713 8.76575 87.66873 1.000 8.38533 104 SER C O 1
ATOM 686 N N . ASP A 1 90 ? 21.12418 8.76813 85.47969 1.000 7.78778 105 ASP C N 1
ATOM 687 C CA . ASP A 1 90 ? 20.04722 9.70088 85.14398 1.000 8.93493 105 ASP C CA 1
ATOM 688 C C . ASP A 1 90 ? 18.71037 9.14653 85.61105 1.000 10.46649 105 ASP C C 1
ATOM 689 O O . ASP A 1 90 ? 18.32919 8.03111 85.24509 1.000 9.85005 105 ASP C O 1
ATOM 694 N N . GLY A 1 91 ? 17.99932 9.92576 86.42556 1.000 10.98297 106 GLY C N 1
ATOM 695 C CA . GLY A 1 91 ? 16.68330 9.54809 86.89605 1.000 11.89016 106 GLY C CA 1
ATOM 696 C C . GLY A 1 91 ? 16.62926 9.07729 88.33364 1.000 11.61639 106 GLY C C 1
ATOM 697 O O . GLY A 1 91 ? 15.52664 8.95022 88.88215 1.000 13.80337 106 GLY C O 1
ATOM 698 N N . ILE A 1 92 ? 17.77417 8.81414 88.96858 1.000 11.14990 107 ILE C N 1
ATOM 699 C CA . ILE A 1 92 ? 17.73903 8.48844 90.38978 1.000 9.77002 107 ILE C CA 1
ATOM 700 C C . ILE A 1 92 ? 17.36604 9.73059 91.19335 1.000 12.10407 107 ILE C C 1
ATOM 701 O O . ILE A 1 92 ? 17.49784 10.87205 90.73628 1.000 14.68917 107 ILE C O 1
ATOM 706 N N . ASP A 1 93 ? 16.89595 9.49925 92.41956 1.000 12.72879 108 ASP C N 1
ATOM 707 C CA . ASP A 1 93 ? 16.76340 10.56896 93.40411 1.000 12.83758 108 ASP C CA 1
ATOM 708 C C . ASP A 1 93 ? 18.14997 10.83389 93.98306 1.000 10.03563 108 ASP C C 1
ATOM 709 O O . ASP A 1 93 ? 18.69548 9.99231 94.70499 1.000 11.46241 108 ASP C O 1
ATOM 714 N N . VAL A 1 94 ? 18.72163 11.99943 93.68550 1.000 9.23248 109 VAL C N 1
ATOM 715 C CA . VAL A 1 94 ? 20.10596 12.29572 94.04711 1.000 8.92325 109 VAL C CA 1
ATOM 716 C C . VAL A 1 94 ? 20.20551 12.64288 95.52757 1.000 9.58093 109 VAL C C 1
ATOM 717 O O . VAL A 1 94 ? 19.40874 13.43012 96.05991 1.000 11.35697 109 VAL C O 1
ATOM 721 N N . ILE A 1 95 ? 21.20504 12.06946 96.19979 1.000 7.17198 110 ILE C N 1
ATOM 722 C CA . ILE A 1 95 ? 21.59844 12.47573 97.54715 1.000 8.80348 110 ILE C CA 1
ATOM 723 C C . ILE A 1 95 ? 22.92329 13.21597 97.44154 1.000 8.05058 110 ILE C C 1
ATOM 724 O O . ILE A 1 95 ? 23.80214 12.81713 96.67155 1.000 9.00789 110 ILE C O 1
ATOM 729 N N . TYR A 1 96 ? 23.06301 14.29168 98.20851 1.000 7.98254 111 TYR C N 1
ATOM 730 C CA . TYR A 1 96 ? 24.24659 15.13567 98.18708 1.000 7.77574 111 TYR C CA 1
ATOM 731 C C . TYR A 1 96 ? 25.19899 14.80624 99.33259 1.000 8.40790 111 TYR C C 1
ATOM 732 O O . TYR A 1 96 ? 24.83864 14.15224 100.31490 1.000 9.32123 111 TYR C O 1
ATOM 741 N N . LEU A 1 97 ? 26.44302 15.25430 99.18227 1.000 6.84175 112 LEU C N 1
ATOM 742 C CA . LEU A 1 97 ? 27.36959 15.20822 100.30839 1.000 7.63265 112 LEU C CA 1
ATOM 743 C C . LEU A 1 97 ? 26.79666 16.00499 101.48192 1.000 9.56355 112 LEU C C 1
ATOM 744 O O . LEU A 1 97 ? 25.97353 16.90831 101.30596 1.000 9.14217 112 LEU C O 1
ATOM 749 N N . GLU A 1 98 ? 27.23712 15.65235 102.69055 1.000 9.55715 113 GLU C N 1
ATOM 750 C CA . GLU A 1 98 ? 26.63414 16.20478 103.90318 1.000 10.55266 113 GLU C CA 1
ATOM 751 C C . GLU A 1 98 ? 26.67766 17.73028 103.89756 1.000 11.36649 113 GLU C C 1
ATOM 752 O O . GLU A 1 98 ? 27.71845 18.33762 103.62914 1.000 14.56613 113 GLU C O 1
ATOM 758 N N . GLY A 1 99 ? 25.52808 18.34752 104.17232 1.000 10.97255 114 GLY C N 1
ATOM 759 C CA . GLY A 1 99 ? 25.42422 19.78843 104.21987 1.000 13.78086 114 GLY C CA 1
ATOM 760 C C . GLY A 1 99 ? 25.31838 20.47219 102.87739 1.000 13.58780 114 GLY C C 1
ATOM 761 O O . GLY A 1 99 ? 25.15395 21.70083 102.83653 1.000 14.86551 114 GLY C O 1
ATOM 762 N N . ALA A 1 100 ? 25.39980 19.72997 101.77809 1.000 10.92613 115 ALA C N 1
ATOM 763 C CA . ALA A 1 100 ? 25.43624 20.31873 100.44870 1.000 11.54722 115 ALA C CA 1
ATOM 764 C C . ALA A 1 100 ? 24.11812 20.12103 99.71639 1.000 9.90692 115 ALA C C 1
ATOM 765 O O . ALA A 1 100 ? 23.33105 19.22411 100.02452 1.000 10.61866 115 ALA C O 1
ATOM 767 N N . SER A 1 101 ? 23.89657 20.98414 98.72726 1.000 13.46633 116 SER C N 1
ATOM 768 C CA . SER A 1 101 ? 22.75560 20.86036 97.83836 1.000 11.71586 116 SER C CA 1
ATOM 769 C C . SER A 1 101 ? 23.09498 21.24026 96.40695 1.000 13.24686 116 SER C C 1
ATOM 770 O O . SER A 1 101 ? 22.23270 21.11056 95.53557 1.000 16.84700 116 SER C O 1
ATOM 773 N N . GLU A 1 102 ? 24.32003 21.67851 96.14075 1.000 15.53665 117 GLU C N 1
ATOM 774 C CA . GLU A 1 102 ? 24.69225 22.30433 94.88436 1.000 18.85957 117 GLU C CA 1
ATOM 775 C C . GLU A 1 102 ? 25.21280 21.26919 93.89255 1.000 16.28716 117 GLU C C 1
ATOM 776 O O . GLU A 1 102 ? 25.84067 20.27702 94.27446 1.000 14.80372 117 GLU C O 1
ATOM 782 N N . LYS A 1 103 ? 24.93928 21.51583 92.60660 1.000 17.13316 118 LYS C N 1
ATOM 783 C CA . LYS A 1 103 ? 25.51548 20.71199 91.53587 1.000 18.10753 118 LYS C CA 1
ATOM 784 C C . LYS A 1 103 ? 27.02825 20.65819 91.68649 1.000 17.56011 118 LYS C C 1
ATOM 785 O O . LYS A 1 103 ? 27.67882 21.66885 91.96991 1.000 17.84745 118 LYS C O 1
ATOM 791 N N . GLY A 1 104 ? 27.58971 19.46262 91.50268 1.000 13.21659 119 GLY C N 1
ATOM 792 C CA . GLY A 1 104 ? 28.99507 19.22992 91.74657 1.000 14.79640 119 GLY C CA 1
ATOM 793 C C . GLY A 1 104 ? 29.31556 18.66114 93.11251 1.000 12.28314 119 GLY C C 1
ATOM 794 O O . GLY A 1 104 ? 30.44264 18.20818 93.32550 1.000 14.20981 119 GLY C O 1
ATOM 795 N N . LYS A 1 105 ? 28.35924 18.67388 94.04072 1.000 10.60829 120 LYS C N 1
ATOM 796 C CA . LYS A 1 105 ? 28.54718 18.15007 95.38779 1.000 8.94958 120 LYS C CA 1
ATOM 797 C C . LYS A 1 105 ? 27.61517 16.97620 95.66396 1.000 10.07220 120 LYS C C 1
ATOM 798 O O . LYS A 1 105 ? 27.20211 16.75549 96.80533 1.000 9.67152 120 LYS C O 1
ATOM 804 N N . GLU A 1 106 ? 27.27302 16.22349 94.62372 1.000 8.21311 121 GLU C N 1
ATOM 805 C CA . GLU A 1 106 ? 26.47428 15.01995 94.79126 1.000 7.42162 121 GLU C CA 1
ATOM 806 C C . GLU A 1 106 ? 27.29100 13.92933 95.46758 1.000 8.13626 121 GLU C C 1
ATOM 807 O O . GLU A 1 106 ? 28.52295 13.87109 95.34722 1.000 8.26671 121 GLU C O 1
ATOM 813 N N . ASP A 1 107 ? 26.58456 13.04160 96.16957 1.000 6.60885 122 ASP C N 1
ATOM 814 C CA . ASP A 1 107 ? 27.17142 11.78203 96.58532 1.000 6.35122 122 ASP C CA 1
ATOM 815 C C . ASP A 1 107 ? 26.95777 10.75623 95.48075 1.000 5.63897 122 ASP C C 1
ATOM 816 O O . ASP A 1 107 ? 25.81135 10.53064 95.06957 1.000 7.91419 122 ASP C O 1
ATOM 821 N N . PRO A 1 108 ? 28.01450 10.13761 94.95937 1.000 6.01780 123 PRO C N 1
ATOM 822 C CA . PRO A 1 108 ? 27.87415 9.33857 93.73842 1.000 5.96585 123 PRO C CA 1
ATOM 823 C C . PRO A 1 108 ? 27.39445 7.91116 93.94404 1.000 5.86474 123 PRO C C 1
ATOM 824 O O . PRO A 1 108 ? 27.09042 7.24606 92.94073 1.000 6.22307 123 PRO C O 1
ATOM 828 N N . HIS A 1 109 ? 27.31019 7.41898 95.18210 1.000 6.36763 124 HIS C N 1
ATOM 829 C CA . HIS A 1 109 ? 27.25216 5.97291 95.42896 1.000 6.41303 124 HIS C CA 1
ATOM 830 C C . HIS A 1 109 ? 25.83073 5.41432 95.33809 1.000 6.54262 124 HIS C C 1
ATOM 831 O O . HIS A 1 109 ? 25.38559 4.64362 96.19353 1.000 7.25113 124 HIS C O 1
ATOM 838 N N . ALA A 1 110 ? 25.11316 5.77134 94.26514 1.000 5.68900 125 ALA C N 1
ATOM 839 C CA . ALA A 1 110 ? 23.68684 5.46035 94.16781 1.000 6.11642 125 ALA C CA 1
ATOM 840 C C . ALA A 1 110 ? 23.42281 3.96386 94.04387 1.000 6.01887 125 ALA C C 1
ATOM 841 O O . ALA A 1 110 ? 22.35067 3.48417 94.45332 1.000 6.90412 125 ALA C O 1
ATOM 843 N N . TRP A 1 111 ? 24.36514 3.21356 93.46826 1.000 6.43524 126 TRP C N 1
ATOM 844 C CA . TRP A 1 111 ? 24.15906 1.80006 93.15469 1.000 6.89234 126 TRP C CA 1
ATOM 845 C C . TRP A 1 111 ? 24.06104 0.90949 94.38899 1.000 5.86008 126 TRP C C 1
ATOM 846 O O . TRP A 1 111 ? 23.66032 -0.25681 94.26334 1.000 6.96447 126 TRP C O 1
ATOM 857 N N . LEU A 1 112 ? 24.38421 1.41559 95.57783 1.000 7.37331 127 LEU C N 1
ATOM 858 C CA . LEU A 1 112 ? 24.20889 0.59251 96.77157 1.000 6.11354 127 LEU C CA 1
ATOM 859 C C . LEU A 1 112 ? 22.75123 0.50089 97.22533 1.000 7.41162 127 LEU C C 1
ATOM 860 O O . LEU A 1 112 ? 22.45590 -0.26781 98.14939 1.000 8.37294 127 LEU C O 1
ATOM 865 N N . ASN A 1 113 ? 21.84737 1.25422 96.59376 1.000 7.96594 128 ASN C N 1
ATOM 866 C CA . ASN A 1 113 ? 20.40672 0.99723 96.62469 1.000 8.20658 128 ASN C CA 1
ATOM 867 C C . ASN A 1 113 ? 20.06054 0.22832 95.34902 1.000 7.09596 128 ASN C C 1
ATOM 868 O O . ASN A 1 113 ? 20.24268 0.74608 94.24034 1.000 7.73889 128 ASN C O 1
ATOM 873 N N . LEU A 1 114 ? 19.56732 -1.00564 95.50799 1.000 7.58587 129 LEU C N 1
ATOM 874 C CA . LEU A 1 114 ? 19.26206 -1.85051 94.35259 1.000 7.60489 129 LEU C CA 1
ATOM 875 C C . LEU A 1 114 ? 18.22613 -1.22932 93.41623 1.000 8.94293 129 LEU C C 1
ATOM 876 O O . LEU A 1 114 ? 18.25074 -1.50995 92.21362 1.000 9.34289 129 LEU C O 1
ATOM 881 N N . GLU A 1 115 ? 17.30899 -0.39925 93.93345 1.000 8.75100 130 GLU C N 1
ATOM 882 C CA . GLU A 1 115 ? 16.39662 0.32030 93.04332 1.000 10.29428 130 GLU C CA 1
ATOM 883 C C . GLU A 1 115 ? 17.16367 1.14903 92.02671 1.000 9.14266 130 GLU C C 1
ATOM 884 O O . GLU A 1 115 ? 16.72287 1.31026 90.88055 1.000 9.08791 130 GLU C O 1
ATOM 890 N N . ASN A 1 116 ? 18.28869 1.73543 92.44987 1.000 8.13309 131 ASN C N 1
ATOM 891 C CA . ASN A 1 116 ? 19.10708 2.53210 91.54600 1.000 7.27549 131 ASN C CA 1
ATOM 892 C C . ASN A 1 116 ? 19.92538 1.65784 90.61403 1.000 7.41415 131 ASN C C 1
ATOM 893 O O . ASN A 1 116 ? 20.18502 2.05949 89.47549 1.000 7.65824 131 ASN C O 1
ATOM 898 N N . GLY A 1 117 ? 20.33989 0.46919 91.06217 1.000 9.04951 132 GLY C N 1
ATOM 899 C CA . GLY A 1 117 ? 20.95194 -0.46639 90.13293 1.000 7.61017 132 GLY C CA 1
ATOM 900 C C . GLY A 1 117 ? 20.01456 -0.82541 88.99780 1.000 8.29246 132 GLY C C 1
ATOM 901 O O . GLY A 1 117 ? 20.44638 -1.00067 87.85676 1.000 9.16737 132 GLY C O 1
ATOM 902 N N . ILE A 1 118 ? 18.71474 -0.92952 89.30400 1.000 8.05739 133 ILE C N 1
ATOM 903 C CA . ILE A 1 118 ? 17.69815 -1.16340 88.28071 1.000 7.33802 133 ILE C CA 1
ATOM 904 C C . ILE A 1 118 ? 17.60741 0.01935 87.32235 1.000 6.96618 133 ILE C C 1
ATOM 905 O O . ILE A 1 118 ? 17.52564 -0.16171 86.10115 1.000 8.67027 133 ILE C O 1
ATOM 910 N N . ILE A 1 119 ? 17.59381 1.24443 87.86257 1.000 8.77092 134 ILE C N 1
ATOM 911 C CA . ILE A 1 119 ? 17.59124 2.44492 87.02363 1.000 7.63867 134 ILE C CA 1
ATOM 912 C C . ILE A 1 119 ? 18.81897 2.48069 86.11455 1.000 8.19356 134 ILE C C 1
ATOM 913 O O . ILE A 1 119 ? 18.71613 2.78506 84.91678 1.000 8.71919 134 ILE C O 1
ATOM 918 N N . TYR A 1 120 ? 20.00087 2.18878 86.66981 1.000 7.98086 135 TYR C N 1
ATOM 919 C CA . TYR A 1 120 ? 21.21643 2.14921 85.85960 1.000 8.64371 135 TYR C CA 1
ATOM 920 C C . TYR A 1 120 ? 21.06023 1.15942 84.71464 1.000 7.14457 135 TYR C C 1
ATOM 921 O O . TYR A 1 120 ? 21.40364 1.45218 83.56359 1.000 7.98988 135 TYR C O 1
ATOM 930 N N . SER A 1 121 ? 20.54336 -0.03100 85.02091 1.000 8.66076 136 SER C N 1
ATOM 931 C CA . SER A 1 121 ? 20.47187 -1.08442 84.01565 1.000 7.94214 136 SER C CA 1
ATOM 932 C C . SER A 1 121 ? 19.48134 -0.72909 82.91379 1.000 8.03833 136 SER C C 1
ATOM 933 O O . SER A 1 121 ? 19.72053 -1.01922 81.73444 1.000 8.86598 136 SER C O 1
ATOM 936 N N . LYS A 1 122 ? 18.35078 -0.11970 83.28520 1.000 8.04647 137 LYS C N 1
ATOM 937 C CA . LYS A 1 122 ? 17.37982 0.29101 82.27497 1.000 8.57159 137 LYS C CA 1
ATOM 938 C C . LYS A 1 122 ? 17.96195 1.36170 81.36592 1.000 10.25953 137 LYS C C 1
ATOM 939 O O . LYS A 1 122 ? 17.72152 1.34888 80.14958 1.000 11.47506 137 LYS C O 1
ATOM 945 N N . ASN A 1 123 ? 18.74216 2.29368 81.93442 1.000 8.56352 138 ASN C N 1
ATOM 946 C CA . ASN A 1 123 ? 19.39049 3.31149 81.11152 1.000 6.70340 138 ASN C CA 1
ATOM 947 C C . ASN A 1 123 ? 20.37855 2.68317 80.14208 1.000 9.76264 138 ASN C C 1
ATOM 948 O O . ASN A 1 123 ? 20.44676 3.08090 78.97484 1.000 9.66636 138 ASN C O 1
ATOM 953 N N . ILE A 1 124 ? 21.17176 1.71675 80.61532 1.000 8.89087 139 ILE C N 1
ATOM 954 C CA . ILE A 1 124 ? 22.10792 1.02054 79.73980 1.000 8.42557 139 ILE C CA 1
ATOM 955 C C . ILE A 1 124 ? 21.35801 0.35010 78.59282 1.000 8.74954 139 ILE C C 1
ATOM 956 O O . ILE A 1 124 ? 21.70974 0.51866 77.41943 1.000 8.93096 139 ILE C O 1
ATOM 961 N N . ALA A 1 125 ? 20.30002 -0.40048 78.91786 1.000 10.02473 140 ALA C N 1
ATOM 962 C CA . ALA A 1 125 ? 19.53321 -1.08951 77.87957 1.000 9.22130 140 ALA C CA 1
ATOM 963 C C . ALA A 1 125 ? 18.95909 -0.11756 76.85611 1.000 11.70928 140 ALA C C 1
ATOM 964 O O . ALA A 1 125 ? 19.01710 -0.38678 75.65140 1.000 10.18609 140 ALA C O 1
ATOM 966 N N . LYS A 1 126 ? 18.41337 1.01677 77.31148 1.000 10.26344 141 LYS C N 1
ATOM 967 C CA . LYS A 1 126 ? 17.80106 1.95828 76.37354 1.000 12.34958 141 LYS C CA 1
ATOM 968 C C . LYS A 1 126 ? 18.82605 2.48740 75.37994 1.000 12.41991 141 LYS C C 1
ATOM 969 O O . LYS A 1 126 ? 18.53196 2.62903 74.18896 1.000 12.16677 141 LYS C O 1
ATOM 975 N N A GLN A 1 127 ? 20.03846 2.77104 75.84058 0.503 12.30729 142 GLN C N 1
ATOM 976 N N B GLN A 1 127 ? 20.04054 2.77978 75.85151 0.497 12.30739 142 GLN C N 1
ATOM 977 C CA A GLN A 1 127 ? 21.02362 3.32332 74.92076 0.503 10.96937 142 GLN C CA 1
ATOM 978 C CA B GLN A 1 127 ? 21.05220 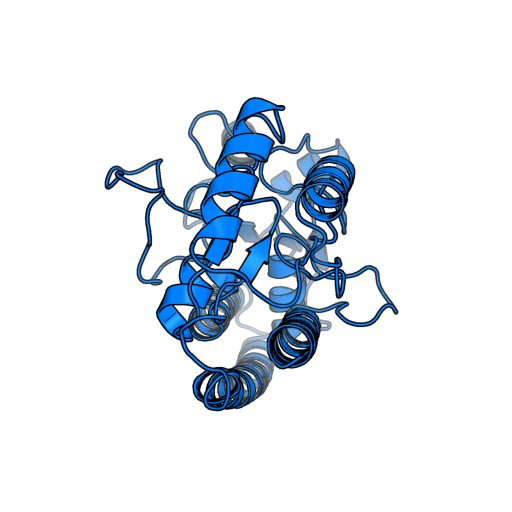3.33348 74.95776 0.497 10.98407 142 GLN C CA 1
ATOM 979 C C A GLN A 1 127 ? 21.63763 2.25399 74.02492 0.503 11.05266 142 GLN C C 1
ATOM 980 C C B GLN A 1 127 ? 21.63392 2.26361 74.03713 0.497 11.04094 142 GLN C C 1
ATOM 981 O O A GLN A 1 127 ? 21.99048 2.54131 72.87427 0.503 13.85351 142 GLN C O 1
ATOM 982 O O B GLN A 1 127 ? 21.97894 2.56221 72.88824 0.497 13.85220 142 GLN C O 1
ATOM 993 N N . LEU A 1 128 ? 21.75036 1.01521 74.50910 1.000 11.69210 143 LEU C N 1
ATOM 994 C CA . LEU A 1 128 ? 22.18588 -0.06977 73.63127 1.000 10.99115 143 LEU C CA 1
ATOM 995 C C . LEU A 1 128 ? 21.15894 -0.32989 72.53361 1.000 14.03368 143 LEU C C 1
ATOM 996 O O . LEU A 1 128 ? 21.52297 -0.57293 71.37691 1.000 14.26907 143 LEU C O 1
ATOM 1001 N N . ILE A 1 129 ? 19.87080 -0.29018 72.88136 1.000 11.57290 144 ILE C N 1
ATOM 1002 C CA . ILE A 1 129 ? 18.82210 -0.51361 71.88861 1.000 12.41916 144 ILE C CA 1
ATOM 1003 C C . ILE A 1 129 ? 18.80086 0.61737 70.86723 1.000 14.33170 144 ILE C C 1
ATOM 1004 O O . ILE A 1 129 ? 18.59666 0.38263 69.66726 1.000 15.35125 144 ILE C O 1
ATOM 1009 N N . ALA A 1 130 ? 19.00882 1.85579 71.32483 1.000 12.45300 145 ALA C N 1
ATOM 1010 C CA . ALA A 1 130 ? 19.02120 2.99964 70.41428 1.000 11.00380 145 ALA C CA 1
ATOM 1011 C C . ALA A 1 130 ? 20.11094 2.85721 69.35996 1.000 18.59264 145 ALA C C 1
ATOM 1012 O O . ALA A 1 130 ? 19.88037 3.13075 68.17463 1.000 18.55360 145 ALA C O 1
ATOM 1014 N N . LYS A 1 131 ? 21.30015 2.41662 69.76314 1.000 14.85194 146 LYS C N 1
ATOM 1015 C CA . LYS A 1 131 ? 22.43427 2.36916 68.85354 1.000 14.63202 146 LYS C CA 1
ATOM 1016 C C . LYS A 1 131 ? 22.57578 1.04334 68.12005 1.000 16.42956 146 LYS C C 1
ATOM 1017 O O . LYS A 1 131 ? 23.28792 0.98941 67.11008 1.000 19.18385 146 LYS C O 1
ATOM 1023 N N . ASP A 1 132 ? 21.91632 -0.01718 68.58864 1.000 16.30031 147 ASP C N 1
ATOM 1024 C CA . ASP A 1 132 ? 22.03054 -1.35051 67.99026 1.000 18.83655 147 ASP C CA 1
ATOM 1025 C C . ASP A 1 132 ? 20.64951 -2.00085 67.96689 1.000 20.35179 147 ASP C C 1
ATOM 1026 O O . ASP A 1 132 ? 20.41271 -3.02397 68.62186 1.000 16.42131 147 ASP C O 1
ATOM 1031 N N . PRO A 1 133 ? 19.70773 -1.43257 67.20251 1.000 20.88894 148 PRO C N 1
ATOM 1032 C CA . PRO A 1 133 ? 18.31303 -1.90651 67.28057 1.000 22.65224 148 PRO C CA 1
ATOM 1033 C C . PRO A 1 133 ? 18.10686 -3.34315 66.83119 1.000 19.47498 148 PRO C C 1
ATOM 1034 O O . PRO A 1 133 ? 17.11298 -3.95911 67.24311 1.000 20.76099 148 PRO C O 1
ATOM 1038 N N . LYS A 1 134 ? 19.00482 -3.90358 66.01966 1.000 21.45229 149 LYS C N 1
ATOM 1039 C CA . LYS A 1 134 ? 18.82916 -5.28370 65.58002 1.000 23.11326 149 LYS C CA 1
ATOM 1040 C C . LYS A 1 134 ? 19.05825 -6.30208 66.69296 1.000 24.25559 149 LYS C C 1
ATOM 1041 O O . LYS A 1 134 ? 18.67558 -7.46643 66.53309 1.000 25.33573 149 LYS C O 1
ATOM 1047 N N . ASN A 1 135 ? 19.65612 -5.89902 67.81319 1.000 22.05278 150 ASN C N 1
ATOM 1048 C CA . ASN A 1 135 ? 19.78514 -6.76977 68.97524 1.000 21.05886 150 ASN C CA 1
ATOM 1049 C C . ASN A 1 135 ? 18.79733 -6.41489 70.08352 1.000 20.96676 150 ASN C C 1
ATOM 1050 O O . ASN A 1 135 ? 18.97310 -6.85529 71.22685 1.000 20.54925 150 ASN C O 1
ATOM 1055 N N . LYS A 1 136 ? 17.76140 -5.63487 69.75710 1.000 18.16916 151 LYS C N 1
ATOM 1056 C CA . LYS A 1 136 ? 16.74067 -5.24933 70.72822 1.000 18.67198 151 LYS C CA 1
ATOM 1057 C C . LYS A 1 136 ? 16.16739 -6.45476 71.46503 1.000 21.92499 151 LYS C C 1
ATOM 1058 O O . LYS A 1 136 ? 15.98123 -6.40851 72.68604 1.000 17.30258 151 LYS C O 1
ATOM 1064 N N . GLU A 1 137 ? 15.88473 -7.54459 70.74153 1.000 19.04127 152 GLU C N 1
ATOM 1065 C CA . GLU A 1 137 ? 15.29946 -8.72767 71.37185 1.000 22.02075 152 GLU C CA 1
ATOM 1066 C C . GLU A 1 137 ? 16.17697 -9.24235 72.50430 1.000 20.25480 152 GLU C C 1
ATOM 1067 O O . GLU A 1 137 ? 15.68218 -9.56615 73.59193 1.000 18.56875 152 GLU C O 1
ATOM 1073 N N . THR A 1 138 ? 17.48492 -9.33224 72.26395 1.000 18.85174 153 THR C N 1
ATOM 1074 C CA . THR A 1 138 ? 18.39383 -9.81880 73.29667 1.000 18.30594 153 THR C CA 1
ATOM 1075 C C . THR A 1 138 ? 18.46211 -8.84819 74.46836 1.000 16.60769 153 THR C C 1
ATOM 1076 O O . THR A 1 138 ? 18.33140 -9.25199 75.62891 1.000 14.25659 153 THR C O 1
ATOM 1080 N N . TYR A 1 139 ? 18.65018 -7.55679 74.18254 1.000 16.55205 154 TYR C N 1
ATOM 1081 C CA . TYR A 1 139 ? 18.77380 -6.57622 75.25953 1.000 12.75691 154 TYR C CA 1
ATOM 1082 C C . TYR A 1 139 ? 17.51731 -6.54194 76.12092 1.000 14.34791 154 TYR C C 1
ATOM 1083 O O . TYR A 1 139 ? 17.60033 -6.48899 77.35393 1.000 12.90327 154 TYR C O 1
ATOM 1092 N N . GLU A 1 140 ? 16.33879 -6.58178 75.49610 1.000 14.71026 155 GLU C N 1
ATOM 1093 C CA . GLU A 1 140 ? 15.10630 -6.51647 76.27715 1.000 14.41433 155 GLU C CA 1
ATOM 1094 C C . GLU A 1 140 ? 14.89190 -7.78397 77.09818 1.000 14.67182 155 GLU C C 1
ATOM 1095 O O . GLU A 1 140 ? 14.45750 -7.71340 78.25550 1.000 13.64187 155 GLU C O 1
ATOM 1101 N N . LYS A 1 141 ? 15.18359 -8.94887 76.51722 1.000 13.28383 156 LYS C N 1
ATOM 1102 C CA . LYS A 1 141 ? 15.03637 -10.20288 77.25304 1.000 15.40132 156 LYS C CA 1
ATOM 1103 C C . LYS A 1 141 ? 15.98167 -10.23979 78.44649 1.000 13.90830 156 LYS C C 1
ATOM 1104 O O . LYS A 1 141 ? 15.58377 -10.59235 79.56361 1.000 13.36280 156 LYS C O 1
ATOM 1110 N N . ASN A 1 142 ? 17.24631 -9.87375 78.22562 1.000 11.95433 157 ASN C N 1
ATOM 1111 C CA . ASN A 1 142 ? 18.22095 -9.91614 79.30919 1.000 11.92123 157 ASN C CA 1
ATOM 1112 C C . ASN A 1 142 ? 17.89068 -8.88744 80.37667 1.000 12.24800 157 ASN C C 1
ATOM 1113 O O . ASN A 1 142 ? 18.01274 -9.17077 81.57268 1.000 11.87217 157 ASN C O 1
ATOM 1118 N N . LEU A 1 143 ? 17.45151 -7.69579 79.96385 1.000 11.54740 158 LEU C N 1
ATOM 1119 C CA . LEU A 1 143 ? 17.06161 -6.67247 80.92634 1.000 10.14597 158 LEU C CA 1
ATOM 1120 C C . LEU A 1 143 ? 15.90736 -7.14573 81.79588 1.000 13.99093 158 LEU C C 1
ATOM 1121 O O . LEU A 1 143 ? 15.92261 -6.95822 83.01528 1.000 10.90902 158 LEU C O 1
ATOM 1126 N N . LYS A 1 144 ? 14.88247 -7.74452 81.18412 1.000 13.12561 159 LYS C N 1
ATOM 1127 C CA . LYS A 1 144 ? 13.71875 -8.15580 81.96264 1.000 12.64684 159 LYS C CA 1
ATOM 1128 C C . LYS A 1 144 ? 14.10388 -9.16689 83.03900 1.000 11.14675 159 LYS C C 1
ATOM 1129 O O . LYS A 1 144 ? 13.64987 -9.06704 84.18487 1.000 12.71381 159 LYS C O 1
ATOM 1135 N N . ALA A 1 145 ? 14.94885 -10.13709 82.69517 1.000 11.94430 160 ALA C N 1
ATOM 1136 C CA . ALA A 1 145 ? 15.35897 -11.12691 83.68802 1.000 12.04277 160 ALA C CA 1
ATOM 1137 C C . ALA A 1 145 ? 16.27360 -10.51433 84.74359 1.000 14.28299 160 ALA C C 1
ATOM 1138 O O . ALA A 1 145 ? 16.17779 -10.85531 85.93035 1.000 13.52673 160 ALA C O 1
ATOM 1140 N N . TYR A 1 146 ? 17.15887 -9.60115 84.33627 1.000 10.78824 161 TYR C N 1
ATOM 1141 C CA . TYR A 1 146 ? 18.08362 -8.98401 85.28630 1.000 11.00984 161 TYR C CA 1
ATOM 1142 C C . TYR A 1 146 ? 17.33605 -8.11514 86.29174 1.000 12.10237 161 TYR C C 1
ATOM 1143 O O . TYR A 1 146 ? 17.58821 -8.18675 87.50321 1.000 11.65035 161 TYR C O 1
ATOM 1152 N N . VAL A 1 147 ? 16.40317 -7.29190 85.80174 1.000 11.36337 162 VAL C N 1
ATOM 1153 C CA . VAL A 1 147 ? 15.58794 -6.45478 86.67632 1.000 10.90848 162 VAL C CA 1
ATOM 1154 C C . VAL A 1 147 ? 14.80995 -7.31114 87.66844 1.000 13.92555 162 VAL C C 1
ATOM 1155 O O . VAL A 1 147 ? 14.72294 -6.98281 88.86029 1.000 12.45771 162 VAL C O 1
ATOM 1159 N N . ALA A 1 148 ? 14.22524 -8.41916 87.19728 1.000 11.71488 163 ALA C N 1
ATOM 1160 C CA . ALA A 1 148 ? 13.46914 -9.27475 88.10633 1.000 13.56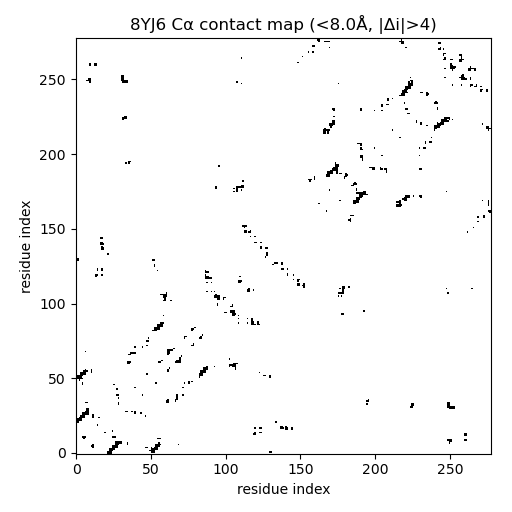640 163 ALA C CA 1
ATOM 1161 C C . ALA A 1 148 ? 14.36122 -9.80339 89.21783 1.000 14.23153 163 ALA C C 1
ATOM 1162 O O . ALA A 1 148 ? 13.95002 -9.85970 90.38276 1.000 13.40359 163 ALA C O 1
ATOM 1164 N N . LYS A 1 149 ? 15.59157 -10.18218 88.87290 1.000 13.27639 164 LYS C N 1
ATOM 1165 C CA . LYS A 1 149 ? 16.53099 -10.70218 89.85924 1.000 13.46017 164 LYS C CA 1
ATOM 1166 C C . LYS A 1 149 ? 16.91420 -9.62684 90.87038 1.000 12.57137 164 LYS C C 1
ATOM 1167 O O . LYS A 1 149 ? 16.95509 -9.88412 92.08392 1.000 13.25453 164 LYS C O 1
ATOM 1173 N N . LEU A 1 150 ? 17.17382 -8.40719 90.39212 1.000 11.26581 165 LEU C N 1
ATOM 1174 C CA . LEU A 1 150 ? 17.52690 -7.31830 91.29583 1.000 11.26690 165 LEU C CA 1
ATOM 1175 C C . LEU A 1 150 ? 16.35219 -6.93333 92.18787 1.000 11.83404 165 LEU C C 1
ATOM 1176 O O . LEU A 1 150 ? 16.54351 -6.58235 93.35731 1.000 10.97388 165 LEU C O 1
ATOM 1181 N N . GLU A 1 151 ? 15.13027 -6.98844 91.65325 1.000 12.37393 166 GLU C N 1
ATOM 1182 C CA . GLU A 1 151 ? 13.95196 -6.66880 92.45221 1.000 12.08234 166 GLU C CA 1
ATOM 1183 C C . GLU A 1 151 ? 13.77120 -7.66001 93.59347 1.000 10.80571 166 GLU C C 1
ATOM 1184 O O . GLU A 1 151 ? 13.39089 -7.27441 94.70718 1.000 12.15100 166 GLU C O 1
ATOM 1190 N N . LYS A 1 152 ? 14.01405 -8.94611 93.32971 1.000 11.54888 167 LYS C N 1
ATOM 1191 C CA . LYS A 1 152 ? 13.90139 -9.94517 94.38634 1.000 11.70101 167 LYS C CA 1
ATOM 1192 C C . LYS A 1 152 ? 14.91830 -9.68810 95.48653 1.000 14.91468 167 LYS C C 1
ATOM 1193 O O . LYS A 1 152 ? 14.60232 -9.80270 96.67968 1.000 14.70626 167 LYS C O 1
ATOM 1199 N N . 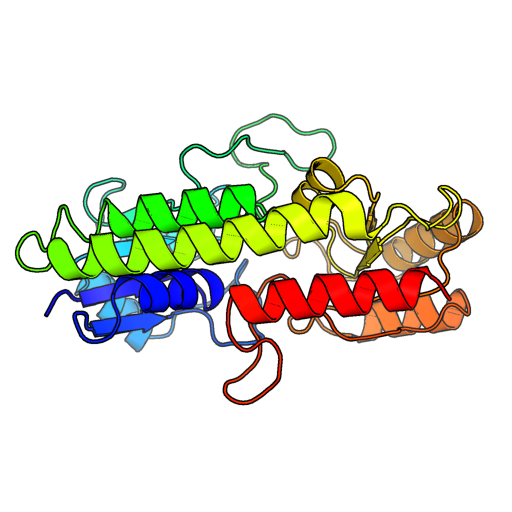LEU A 1 153 ? 16.14580 -9.32894 95.10390 1.000 11.84904 168 LEU C N 1
ATOM 1200 C CA . LEU A 1 153 ? 17.16535 -9.02983 96.10591 1.000 12.13649 168 LEU C CA 1
ATOM 1201 C C . LEU A 1 153 ? 16.83111 -7.75119 96.86349 1.000 12.46985 168 LEU C C 1
ATOM 1202 O O . LEU A 1 153 ? 17.09182 -7.65207 98.06984 1.000 11.46697 168 LEU C O 1
ATOM 1207 N N . ASP A 1 154 ? 16.25203 -6.76195 96.17632 1.000 11.66375 169 ASP C N 1
ATOM 1208 C CA . ASP A 1 154 ? 15.84347 -5.52734 96.83989 1.000 11.66386 169 ASP C CA 1
ATOM 1209 C C . ASP A 1 154 ? 14.78077 -5.80790 97.89688 1.000 11.32399 169 ASP C C 1
ATOM 1210 O O . ASP A 1 154 ? 14.81038 -5.23219 98.99146 1.000 11.13781 169 ASP C O 1
ATOM 1215 N N . LYS A 1 155 ? 13.83966 -6.70336 97.58939 1.000 14.63114 170 LYS C N 1
ATOM 1216 C CA . LYS A 1 155 ? 12.81549 -7.06199 98.56431 1.000 15.19465 170 LYS C CA 1
ATOM 1217 C C . LYS A 1 155 ? 13.43973 -7.71037 99.79321 1.000 13.58608 170 LYS C C 1
ATOM 1218 O O . LYS A 1 155 ? 13.05169 -7.41234 100.93208 1.000 16.09949 170 LYS C O 1
ATOM 1224 N N . GLU A 1 156 ? 14.42513 -8.58482 99.58302 1.000 12.18797 171 GLU C N 1
ATOM 1225 C CA . GLU A 1 156 ? 15.15445 -9.17607 100.70446 1.000 13.98506 171 GLU C CA 1
ATOM 1226 C C . GLU A 1 156 ? 15.88729 -8.11228 101.51844 1.000 14.94674 171 GLU C C 1
ATOM 1227 O O . GLU A 1 156 ? 15.89305 -8.15969 102.75552 1.000 15.51096 171 GLU C O 1
ATOM 1233 N N . ALA A 1 157 ? 16.51028 -7.13913 100.84354 1.000 12.27626 172 ALA C N 1
ATOM 1234 C CA . ALA A 1 157 ? 17.25823 -6.10113 101.54733 1.000 11.56123 172 ALA C CA 1
ATOM 1235 C C . ALA A 1 157 ? 16.35673 -5.25385 102.43330 1.000 13.90109 172 ALA C C 1
ATOM 1236 O O . ALA A 1 157 ? 16.80050 -4.74407 103.47610 1.000 13.95468 172 ALA C O 1
ATOM 1238 N N . LYS A 1 158 ? 15.09284 -5.08610 102.03815 1.000 13.83363 173 LYS C N 1
ATOM 1239 C CA . LYS A 1 158 ? 14.19938 -4.20741 102.78235 1.000 13.62884 173 LYS C CA 1
ATOM 1240 C C . LYS A 1 158 ? 13.76568 -4.79741 104.11862 1.000 16.81507 173 LYS C C 1
ATOM 1241 O O . LYS A 1 158 ? 13.26613 -4.05783 104.97200 1.000 22.21702 173 LYS C O 1
ATOM 1247 N N . SER A 1 159 ? 13.94526 -6.09979 104.32627 1.000 14.27442 174 SER C N 1
ATOM 1248 C CA . SER A 1 159 ? 13.63626 -6.72381 105.60799 1.000 16.90788 174 SER C CA 1
ATOM 1249 C C . SER A 1 159 ? 14.85843 -7.36301 106.25377 1.000 19.01850 174 SER C C 1
ATOM 1250 O O . SER A 1 159 ? 14.73209 -8.00114 107.30715 1.000 17.87748 174 SER C O 1
ATOM 1253 N N . LYS A 1 160 ? 16.04293 -7.18323 105.66330 1.000 14.96791 175 LYS C N 1
ATOM 1254 C CA . LYS A 1 160 ? 17.22992 -7.92004 106.08745 1.000 14.86251 175 LYS C CA 1
ATOM 1255 C C . LYS A 1 160 ? 17.64959 -7.56617 107.50818 1.000 15.52457 175 LYS C C 1
ATOM 1256 O O . LYS A 1 160 ? 18.21387 -8.40906 108.21458 1.000 15.50876 175 LYS C O 1
ATOM 1262 N N . PHE A 1 161 ? 17.40299 -6.33169 107.93194 1.000 15.93640 176 PHE C N 1
ATOM 1263 C CA . PHE A 1 161 ? 17.91809 -5.82618 109.19658 1.000 17.36405 176 PHE C CA 1
ATOM 1264 C 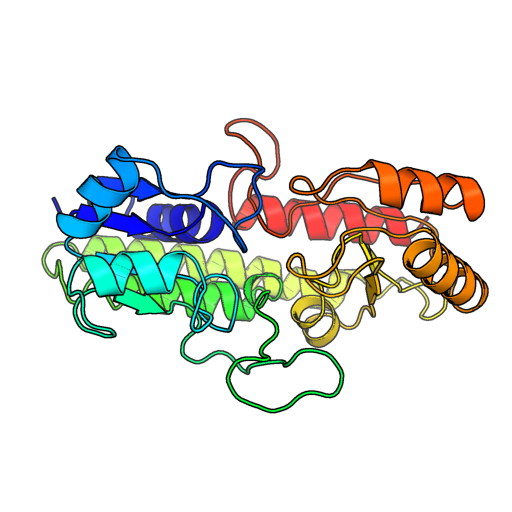C . PHE A 1 161 ? 16.82996 -5.67221 110.25300 1.000 20.15187 176 PHE C C 1
ATOM 1265 O O . PHE A 1 161 ? 17.06014 -5.01409 111.27301 1.000 17.15505 176 PHE C O 1
ATOM 1273 N N . ASP A 1 162 ? 15.66493 -6.29589 110.04002 1.000 19.22993 177 ASP C N 1
ATOM 1274 C CA . ASP A 1 162 ? 14.50486 -6.08791 110.90351 1.000 18.90731 177 ASP C CA 1
ATOM 1275 C C . ASP A 1 162 ? 14.73646 -6.59125 112.32047 1.000 19.45642 177 ASP C C 1
ATOM 1276 O O . ASP A 1 162 ? 14.11233 -6.08760 113.26210 1.000 23.53729 177 ASP C O 1
ATOM 1281 N N . ALA A 1 163 ? 15.57591 -7.60592 112.49557 1.000 19.58152 178 ALA C N 1
ATOM 1282 C CA . ALA A 1 163 ? 15.77443 -8.19187 113.81418 1.000 16.47747 178 ALA C CA 1
ATOM 1283 C C . ALA A 1 163 ? 16.87551 -7.51252 114.62057 1.000 19.74255 178 ALA C C 1
ATOM 1284 O O . ALA A 1 163 ? 17.09834 -7.90040 115.77240 1.000 23.08914 178 ALA C O 1
ATOM 1286 N N . ILE A 1 164 ? 17.54582 -6.49656 114.07384 1.000 17.11798 179 ILE C N 1
ATOM 1287 C CA . ILE A 1 164 ? 18.67854 -5.85675 114.73953 1.000 15.61641 179 ILE C CA 1
ATOM 1288 C C . ILE A 1 164 ? 18.20395 -4.59890 115.45477 1.000 16.91738 179 ILE C C 1
ATOM 1289 O O . ILE A 1 164 ? 17.51558 -3.75878 114.86381 1.000 17.30347 179 ILE C O 1
ATOM 1294 N N . ALA A 1 165 ? 18.57082 -4.46980 116.72900 1.000 14.11373 180 ALA C N 1
ATOM 1295 C CA . ALA A 1 165 ? 18.13807 -3.33661 117.53533 1.000 12.20911 180 ALA C CA 1
ATOM 1296 C C . ALA A 1 165 ? 18.76269 -2.04178 117.03234 1.000 15.26675 180 ALA C C 1
ATOM 1297 O O . ALA A 1 165 ? 19.88797 -2.02344 116.52467 1.000 16.87676 180 ALA C O 1
ATOM 1299 N N . GLU A 1 166 ? 18.02698 -0.94138 117.20582 1.000 15.75143 181 GLU C N 1
ATOM 1300 C CA . GLU A 1 166 ? 18.48828 0.33826 116.67219 1.000 19.74787 181 GLU C CA 1
ATOM 1301 C C . GLU A 1 166 ? 19.82683 0.76309 117.26871 1.000 18.62145 181 GLU C C 1
ATOM 1302 O O . GLU A 1 166 ? 20.63968 1.38535 116.57132 1.000 22.10682 181 GLU C O 1
ATOM 1308 N N . ASN A 1 167 ? 20.09775 0.42004 118.53001 1.000 17.18344 182 ASN C N 1
ATOM 1309 C CA . ASN A 1 167 ? 21.32340 0.88935 119.17506 1.000 19.65856 182 ASN C CA 1
ATOM 1310 C C . ASN A 1 167 ? 22.58300 0.14089 118.73934 1.000 18.35129 182 ASN C C 1
ATOM 1311 O O . ASN A 1 167 ? 23.66496 0.41994 119.26962 1.000 21.48281 182 ASN C O 1
ATOM 1316 N N . LYS A 1 168 ? 22.47667 -0.79599 117.79961 1.000 19.01390 183 LYS C N 1
ATOM 1317 C CA . LYS A 1 168 ? 23.66645 -1.33666 117.15399 1.000 21.39055 183 LYS C CA 1
ATOM 1318 C C . LYS A 1 168 ? 23.54518 -1.39504 115.63186 1.000 20.92823 183 LYS C C 1
ATOM 1319 O O . LYS A 1 168 ? 24.37612 -2.04157 114.98035 1.000 16.15786 183 LYS C O 1
ATOM 1325 N N . LYS A 1 169 ? 22.54921 -0.72227 115.04900 1.000 14.79375 184 LYS C N 1
ATOM 1326 C CA . LYS A 1 169 ? 22.40758 -0.58736 113.60073 1.000 13.68427 184 LYS C CA 1
ATOM 1327 C C . LYS A 1 169 ? 23.26746 0.57656 113.14299 1.000 12.29701 184 LYS C C 1
ATOM 1328 O O . LYS A 1 169 ? 22.81086 1.71662 113.04560 1.000 12.03177 184 LYS C O 1
ATOM 1334 N N . LEU A 1 170 ? 24.53201 0.28693 112.85434 1.000 10.75126 185 LEU C N 1
ATOM 1335 C CA . LEU A 1 170 ? 25.42819 1.28865 112.28691 1.000 8.97607 185 LEU C CA 1
ATOM 1336 C C . LEU A 1 170 ? 26.42840 0.55240 111.41757 1.000 8.35859 185 LEU C C 1
ATOM 1337 O O . LEU A 1 170 ? 27.19100 -0.28668 111.91609 1.000 9.90830 185 LEU C O 1
ATOM 1342 N N . ILE A 1 171 ? 26.41074 0.87033 110.12477 1.000 8.16371 186 ILE C N 1
ATOM 1343 C CA . ILE A 1 171 ? 27.37756 0.34727 109.16684 1.000 8.23295 186 ILE C CA 1
ATOM 1344 C C . ILE A 1 171 ? 28.57412 1.28729 109.14977 1.000 6.31134 186 ILE C C 1
ATOM 1345 O O . ILE A 1 171 ? 28.42700 2.48196 108.86275 1.000 8.92125 186 ILE C O 1
ATOM 1350 N N . VAL A 1 172 ? 29.75594 0.76105 109.46319 1.000 7.39856 187 VAL C N 1
ATOM 1351 C CA . VAL A 1 172 ? 30.96817 1.56782 109.54192 1.000 6.57933 187 VAL C CA 1
ATOM 1352 C C . VAL A 1 172 ? 31.91751 1.10484 108.45366 1.000 7.54616 187 VAL C C 1
ATOM 1353 O O . VAL A 1 172 ? 32.31410 -0.06542 108.43643 1.000 7.63235 187 VAL C O 1
ATOM 1357 N N . THR A 1 173 ? 32.27997 2.01961 107.55237 1.000 6.37592 188 THR C N 1
ATOM 1358 C CA . THR A 1 173 ? 33.19077 1.75482 106.44733 1.000 7.18978 188 THR C CA 1
ATOM 1359 C C . THR A 1 173 ? 34.21009 2.89276 106.37296 1.000 5.54393 188 THR C C 1
ATOM 1360 O O . THR A 1 173 ? 34.09800 3.90179 107.07539 1.000 7.24541 188 THR C O 1
ATOM 1364 N N . SER A 1 174 ? 35.24209 2.71998 105.54297 1.000 6.97990 189 SER C N 1
ATOM 1365 C CA . SER A 1 174 ? 36.28727 3.73760 105.48778 1.000 6.91116 189 SER C CA 1
ATOM 1366 C C . SER A 1 174 ? 35.76969 4.99684 104.81258 1.000 5.43385 189 SER C C 1
ATOM 1367 O O . SER A 1 174 ? 35.85039 6.09601 105.37236 1.000 6.15654 189 SER C O 1
ATOM 1370 N N . GLU A 1 175 ? 35.23580 4.84544 103.60377 1.000 5.62833 190 GLU C N 1
ATOM 1371 C CA . GLU A 1 175 ? 34.61677 5.93289 102.85987 1.000 6.56392 190 GLU C CA 1
ATOM 1372 C C . GLU A 1 175 ? 33.14353 6.00620 103.23444 1.000 7.20806 190 GLU C C 1
ATOM 1373 O O . GLU A 1 175 ? 32.49478 4.97554 103.44557 1.000 7.27150 190 GLU C O 1
ATOM 1379 N N . GLY A 1 176 ? 32.61505 7.22852 103.30280 1.000 6.99082 191 GLY C N 1
ATOM 1380 C CA . GLY A 1 176 ? 31.20269 7.44408 103.55976 1.000 7.22746 191 GLY C CA 1
ATOM 1381 C C . GLY A 1 176 ? 30.31811 7.17529 102.36076 1.000 8.65086 191 GLY C C 1
ATOM 1382 O O . GLY A 1 176 ? 29.58451 8.06008 101.89634 1.000 8.68884 191 GLY C O 1
ATOM 1383 N N . CYS A 1 177 ? 30.36351 5.93925 101.87006 1.000 7.62209 192 CYS C N 1
ATOM 1384 C CA . CYS A 1 177 ? 29.73158 5.55738 100.61544 1.000 6.47864 192 CYS C CA 1
ATOM 1385 C C . CYS A 1 177 ? 28.36789 4.89559 100.77313 1.000 6.77622 192 CYS C C 1
ATOM 1386 O O . CYS A 1 177 ? 27.84464 4.37148 99.78869 1.000 7.27314 192 CYS C O 1
ATOM 1389 N N . PHE A 1 178 ? 27.75652 4.94213 101.96243 1.000 7.66858 193 PHE C N 1
ATOM 1390 C CA . PHE A 1 178 ? 26.54670 4.16549 102.23592 1.000 7.49842 193 PHE C CA 1
ATOM 1391 C C . PHE A 1 178 ? 25.27271 5.00666 102.32188 1.000 6.99454 193 PHE C C 1
ATOM 1392 O O . PHE A 1 178 ? 24.24546 4.50179 102.78682 1.000 9.27769 193 PHE C O 1
ATOM 1400 N N . LYS A 1 179 ? 25.28809 6.26658 101.86869 1.000 8.12806 194 LYS C N 1
ATOM 1401 C CA . LYS A 1 179 ? 24.10926 7.11073 102.07888 1.000 6.48762 194 LYS C CA 1
ATOM 1402 C C . LYS A 1 179 ? 22.86357 6.53041 101.42454 1.000 6.76065 194 LYS C C 1
ATOM 1403 O O . LYS A 1 179 ? 21.76868 6.58170 102.00166 1.000 8.31503 194 LYS C O 1
ATOM 1409 N N . TYR A 1 180 ? 22.99868 6.00024 100.20917 1.000 7.05730 195 TYR C N 1
ATOM 1410 C CA . TYR A 1 180 ? 21.82775 5.50426 99.49769 1.000 6.83402 195 TYR C CA 1
ATOM 1411 C C . TYR A 1 180 ? 21.33057 4.20148 100.10723 1.000 9.22521 195 TYR C C 1
ATOM 1412 O O . TYR A 1 180 ? 20.11812 3.96185 100.18074 1.000 9.27881 195 TYR C O 1
ATOM 1421 N N . PHE A 1 181 ? 22.25775 3.34124 100.52536 1.000 7.59428 196 PHE C N 1
ATOM 1422 C CA . PHE A 1 181 ? 21.90966 2.11096 101.23428 1.000 6.69736 196 PHE C CA 1
ATOM 1423 C C . PHE A 1 181 ? 21.22336 2.42970 102.56190 1.000 8.74841 196 PHE C C 1
ATOM 1424 O O . PHE A 1 181 ? 20.19466 1.82616 102.91381 1.000 9.62336 196 PHE C O 1
ATOM 1432 N N . SER A 1 182 ? 21.78199 3.38444 103.31806 1.000 8.86490 197 SER C N 1
ATOM 1433 C CA . SER A 1 182 ? 21.20117 3.75642 104.60505 1.000 9.29695 197 SER C CA 1
ATOM 1434 C C . SER A 1 182 ? 19.77945 4.27872 104.44264 1.000 10.73657 197 SER C C 1
ATOM 1435 O O . SER A 1 182 ? 18.89044 3.94195 105.23925 1.000 10.71403 197 SER C O 1
ATOM 1438 N N . LYS A 1 183 ? 19.54228 5.09206 103.40529 1.000 9.42212 198 LYS C N 1
ATOM 1439 C CA . LYS A 1 183 ? 18.21057 5.64991 103.17880 1.000 10.33880 198 LYS C CA 1
ATOM 1440 C C . LYS A 1 183 ? 17.23378 4.57399 102.72149 1.000 11.04822 198 LYS C C 1
ATOM 1441 O O . LYS A 1 183 ? 16.09352 4.52235 103.19450 1.000 14.48556 198 LYS C O 1
ATOM 1447 N N . ALA A 1 184 ? 17.67096 3.68920 101.82769 1.000 10.29557 199 ALA C N 1
ATOM 1448 C CA . ALA A 1 184 ? 16.77547 2.69327 101.24530 1.000 9.75247 199 ALA C CA 1
ATOM 1449 C C . ALA A 1 184 ? 16.41320 1.60727 102.24480 1.000 12.14961 199 ALA C C 1
ATOM 1450 O O . ALA A 1 184 ? 15.28642 1.09109 102.22977 1.000 13.97449 199 ALA C O 1
ATOM 1452 N N . TYR A 1 185 ? 17.36176 1.21595 103.09762 1.000 12.45195 200 TYR C N 1
ATOM 1453 C CA . TYR A 1 185 ? 17.21510 0.01869 103.91022 1.000 9.39793 200 TYR C CA 1
ATOM 1454 C C . TYR A 1 185 ? 17.19477 0.28840 105.41104 1.000 9.54212 200 TYR C C 1
ATOM 1455 O O . TYR A 1 185 ? 17.13350 -0.66817 106.19468 1.000 11.30542 200 TYR C O 1
ATOM 1464 N N . GLY A 1 186 ? 17.24079 1.54823 105.83116 1.000 10.06398 201 GLY C N 1
ATOM 1465 C CA . GLY A 1 186 ? 16.98935 1.86854 107.22761 1.000 10.00916 201 GLY C CA 1
ATOM 1466 C C . GLY A 1 186 ? 18.10521 1.49655 108.17659 1.000 12.52656 201 GLY C C 1
ATOM 1467 O O . GLY A 1 186 ? 17.84336 1.18115 109.34332 1.000 15.58751 201 GLY C O 1
ATOM 1468 N N . VAL A 1 187 ? 19.34881 1.51947 107.70785 1.000 10.49622 202 VAL C N 1
ATOM 1469 C CA . VAL A 1 187 ? 20.50031 1.21973 108.55425 1.000 10.79985 202 VAL C CA 1
ATOM 1470 C C . VAL A 1 187 ? 21.46728 2.39081 108.46549 1.000 9.82039 202 VAL C C 1
ATOM 1471 O O . VAL A 1 187 ? 22.11498 2.56461 107.42384 1.000 10.23209 202 VAL C O 1
ATOM 1475 N N . PRO A 1 188 ? 21.59870 3.20673 109.51004 1.000 8.50427 203 PRO C N 1
ATOM 1476 C CA . PRO A 1 188 ? 22.52684 4.34399 109.45496 1.000 9.00256 203 PRO C CA 1
ATOM 1477 C C . PRO A 1 188 ? 23.97519 3.90513 109.26684 1.000 9.63496 203 PRO C C 1
ATOM 1478 O O . PRO A 1 188 ? 24.34578 2.74816 109.49516 1.000 8.76881 203 PRO C O 1
ATOM 1482 N N . SER A 1 189 ? 24.79589 4.85238 108.80752 1.000 8.44132 204 SER C N 1
ATOM 1483 C CA . SER A 1 189 ? 26.17708 4.55611 108.45732 1.000 8.68365 204 SER C CA 1
ATOM 1484 C C . SER A 1 189 ? 27.08324 5.67068 108.96855 1.000 10.27201 204 SER C C 1
ATOM 1485 O O . SER A 1 189 ? 26.63691 6.79895 109.20538 1.000 13.25295 204 SER C O 1
ATOM 1488 N N . ALA A 1 190 ? 28.36128 5.32447 109.16587 1.000 8.16381 205 ALA C N 1
ATOM 1489 C CA . ALA A 1 190 ? 29.41126 6.24439 109.59232 1.000 7.70051 205 ALA C CA 1
ATOM 1490 C C . ALA A 1 190 ? 30.71023 5.85607 108.89007 1.000 8.65100 205 ALA C C 1
ATOM 1491 O O . ALA A 1 190 ? 30.81079 4.78650 108.27878 1.000 6.98683 205 ALA C O 1
ATOM 1493 N N . TYR A 1 191 ? 31.71304 6.73302 108.97003 1.000 7.56448 206 TYR C N 1
ATOM 1494 C CA . TYR A 1 191 ? 32.85931 6.63534 108.07224 1.000 7.24498 206 TYR C CA 1
ATOM 1495 C C . TYR A 1 191 ? 34.09004 7.30415 108.67805 1.000 6.38794 206 TYR C C 1
ATOM 1496 O O . TYR A 1 191 ? 34.01671 8.03897 109.67161 1.000 7.11511 206 TYR C O 1
ATOM 1505 N N . ILE A 1 192 ? 35.23520 7.04031 108.04002 1.000 6.54556 207 ILE C N 1
ATOM 1506 C CA . ILE A 1 192 ? 36.48539 7.72954 108.33925 1.000 7.37270 207 ILE C CA 1
ATOM 1507 C C . ILE A 1 192 ? 36.56660 9.01360 107.51222 1.000 8.58173 207 ILE C C 1
ATOM 1508 O O . ILE A 1 192 ? 36.74504 10.11234 108.05888 1.000 8.63931 207 ILE 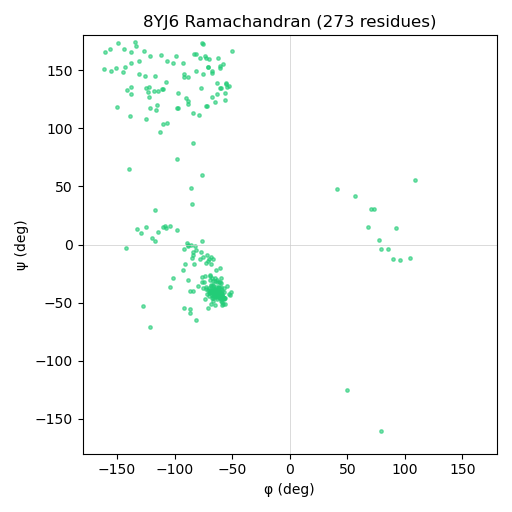C O 1
ATOM 1513 N N . TRP A 1 193 ? 36.43954 8.89015 106.18807 1.000 7.45083 208 TRP C N 1
ATOM 1514 C CA . TRP A 1 193 ? 36.41459 10.04339 105.28978 1.000 6.55849 208 TRP C CA 1
ATOM 1515 C C . TRP A 1 193 ? 35.16169 9.95785 104.43482 1.000 7.26192 208 TRP C C 1
ATOM 1516 O O . TRP A 1 193 ? 34.72269 8.86216 104.08475 1.000 7.23248 208 TRP C O 1
ATOM 1527 N N . GLU A 1 194 ? 34.56117 11.11280 104.11446 1.000 7.00568 209 GLU C N 1
ATOM 1528 C CA . GLU A 1 194 ? 33.24154 11.06704 103.48722 1.000 7.40238 209 GLU C CA 1
ATOM 1529 C C . GLU A 1 194 ? 33.30390 10.53264 102.05988 1.000 6.56355 209 GLU C C 1
ATOM 1530 O O . GLU A 1 194 ? 32.46116 9.71663 101.66261 1.000 7.73067 209 GLU C O 1
ATOM 1536 N N . ILE A 1 195 ? 34.27811 10.98767 101.27274 1.000 7.49318 210 ILE C N 1
ATOM 1537 C CA . ILE A 1 195 ? 34.39028 10.61110 99.87068 1.000 8.27783 210 ILE C CA 1
ATOM 1538 C C . ILE A 1 195 ? 35.87491 10.51684 99.53790 1.000 8.12839 210 ILE C C 1
ATOM 1539 O O . ILE A 1 195 ? 36.70360 11.21574 100.12980 1.000 9.05079 210 ILE C O 1
ATOM 1544 N N . ASN A 1 196 ? 36.22025 9.61834 98.60869 1.000 7.49735 211 ASN C N 1
ATOM 1545 C CA . ASN A 1 196 ? 37.62330 9.27285 98.35489 1.000 8.66839 211 ASN C CA 1
ATOM 1546 C C . ASN A 1 196 ? 38.49221 10.44356 97.90742 1.000 12.31661 211 ASN C C 1
ATOM 1547 O O . ASN A 1 196 ? 39.72073 10.34995 97.99694 1.000 16.01156 211 ASN C O 1
ATOM 1552 N N . THR A 1 197 ? 37.90786 11.51812 97.39731 1.000 11.68263 212 THR C N 1
ATOM 1553 C CA . THR A 1 197 ? 38.72157 12.67943 97.03597 1.000 15.26490 212 THR C CA 1
ATOM 1554 C C . THR A 1 197 ? 39.18935 13.48954 98.24347 1.000 15.04243 212 THR C C 1
ATOM 1555 O O . THR A 1 197 ? 40.03964 14.37195 98.08785 1.000 18.87354 212 THR C O 1
ATOM 1559 N N . GLU A 1 198 ? 38.66057 13.22304 99.43357 1.000 13.90913 213 GLU C N 1
ATOM 1560 C CA . GLU A 1 198 ? 39.18819 13.83037 100.64313 1.000 17.14033 213 GLU C CA 1
ATOM 1561 C C . GLU A 1 198 ? 40.48918 13.14356 101.04557 1.000 16.90788 213 GLU C C 1
ATOM 1562 O O . GLU A 1 198 ? 40.89856 12.13840 100.46249 1.000 17.86592 213 GLU C O 1
ATOM 1568 N N . GLU A 1 199 ? 41.14870 13.69741 102.05971 1.000 15.20909 214 GLU C N 1
ATOM 1569 C CA . GLU A 1 199 ? 42.29059 13.01326 102.64787 1.000 14.48411 214 GLU C CA 1
ATOM 1570 C C . GLU A 1 199 ? 41.82191 11.69423 103.25612 1.000 15.48448 214 GLU C C 1
ATOM 1571 O O . GLU A 1 199 ? 40.84650 11.65656 104.01279 1.000 14.83700 214 GLU C O 1
ATOM 1577 N N . GLU A 1 200 ? 42.50870 10.60537 102.91315 1.000 14.96623 215 GLU C N 1
ATOM 1578 C CA . GLU A 1 200 ? 42.02307 9.26650 103.24710 1.000 14.26801 215 GLU C CA 1
ATOM 1579 C C . GLU A 1 200 ? 42.69286 8.73508 104.51549 1.000 13.48310 215 GLU C C 1
ATOM 1580 O O . GLU A 1 200 ? 43.54079 7.84115 104.49030 1.000 15.92774 215 GLU C O 1
ATOM 1586 N N . GLY A 1 201 ? 42.27063 9.29814 105.65134 1.000 12.14674 216 GLY C N 1
ATOM 1587 C CA . GLY A 1 201 ? 42.54265 8.66915 106.92952 1.000 13.20446 216 GLY C CA 1
ATOM 1588 C C . GLY A 1 201 ? 43.55593 9.34810 107.82715 1.000 14.81386 216 GLY C C 1
ATOM 1589 O O . GLY A 1 201 ? 44.52056 8.70713 108.25512 1.000 16.37465 216 GLY C O 1
ATOM 1590 N N . THR A 1 202 ? 43.33927 10.62238 108.14705 1.000 10.28173 217 THR C N 1
ATOM 1591 C CA . THR A 1 202 ? 44.21248 11.30336 109.08599 1.000 8.63203 217 THR C CA 1
ATOM 1592 C C . THR A 1 202 ? 43.96246 10.79548 110.50046 1.000 9.10920 217 THR C C 1
ATOM 1593 O O . THR A 1 202 ? 42.89845 10.24759 110.79651 1.000 8.84658 217 THR C O 1
ATOM 1597 N N . PRO A 1 203 ? 44.91914 10.99584 111.41216 1.000 9.22469 218 PRO C N 1
ATOM 1598 C CA . PRO A 1 203 ? 44.63771 10.66840 112.81238 1.000 8.72862 218 PRO C CA 1
ATOM 1599 C C . PRO A 1 203 ? 43.39537 11.36625 113.34447 1.000 6.19560 218 PRO C C 1
ATOM 1600 O O . PRO A 1 203 ? 42.64130 10.78005 114.13096 1.000 8.96714 218 PRO C O 1
ATOM 1604 N N . ASP A 1 204 ? 43.14479 12.60317 112.91012 1.000 7.78507 219 ASP C N 1
ATOM 1605 C CA . ASP A 1 204 ? 41.95332 13.31069 113.37171 1.000 8.00721 219 ASP C CA 1
ATOM 1606 C C . ASP A 1 204 ? 40.65972 12.66596 112.86685 1.000 8.12196 219 ASP C C 1
ATOM 1607 O O . ASP A 1 204 ? 39.68148 12.57475 113.61835 1.000 8.53021 219 ASP C O 1
ATOM 1612 N N . GLN A 1 205 ? 40.62264 12.23531 111.59583 1.000 6.95634 220 GLN C N 1
ATOM 1613 C CA . GLN A 1 205 ? 39.43522 11.54387 111.08680 1.000 8.49922 220 GLN C CA 1
ATOM 1614 C C . GLN A 1 205 ? 39.19445 10.24629 111.83603 1.000 6.43108 220 GLN C C 1
ATOM 1615 O O . GLN A 1 205 ? 38.04433 9.89421 112.14081 1.000 7.59917 220 GLN C O 1
ATOM 1621 N N . ILE A 1 206 ? 40.26756 9.50638 112.11686 1.000 6.95425 221 ILE C N 1
ATOM 1622 C CA . ILE A 1 206 ? 40.14377 8.26467 112.87088 1.000 7.46867 221 ILE C CA 1
ATOM 1623 C C . ILE A 1 206 ? 39.60435 8.54905 114.26315 1.000 9.99547 221 ILE C C 1
ATOM 1624 O O . ILE A 1 206 ? 38.69470 7.86150 114.74134 1.000 9.78058 221 ILE C O 1
ATOM 1629 N N . SER A 1 207 ? 40.12741 9.59818 114.91343 1.000 8.65971 222 SER C N 1
ATOM 1630 C CA . SER A 1 207 ? 39.66163 9.96235 116.24869 1.000 8.73211 222 SER C CA 1
ATOM 1631 C C . SER A 1 207 ? 38.19098 10.36936 116.23833 1.000 8.29115 222 SER C C 1
ATOM 1632 O O .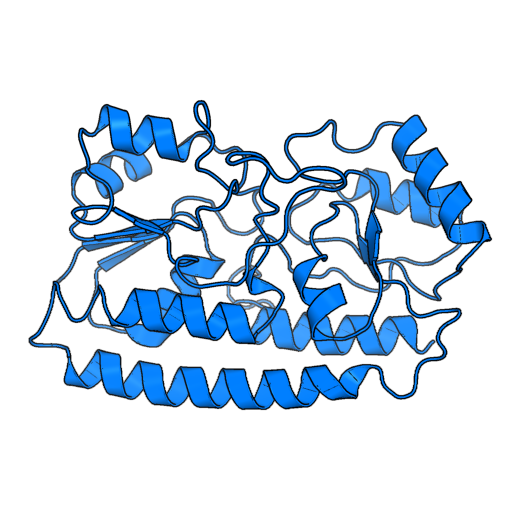 SER A 1 207 ? 37.43605 9.99429 117.14350 1.000 10.14468 222 SER C O 1
ATOM 1635 N N . SER A 1 208 ? 37.75898 11.12425 115.21853 1.000 8.47146 223 SER C N 1
ATOM 1636 C CA . SER A 1 208 ? 36.34636 11.50306 115.14078 1.000 9.63041 223 SER C CA 1
ATOM 1637 C C . SER A 1 208 ? 35.43594 10.27873 115.08481 1.000 9.79745 223 SER C C 1
ATOM 1638 O O . SER A 1 208 ? 34.36758 10.26196 115.70896 1.000 11.57019 223 SER C O 1
ATOM 1641 N N . LEU A 1 209 ? 35.83724 9.24076 114.34038 1.000 8.64452 224 LEU C N 1
ATOM 1642 C CA . LEU A 1 209 ? 34.99782 8.04546 114.25132 1.000 8.27826 224 LEU C CA 1
ATOM 1643 C C . LEU A 1 209 ? 35.02077 7.26559 115.55698 1.000 10.15453 224 LEU C C 1
ATOM 1644 O O . LEU A 1 209 ? 33.97658 6.79416 116.02489 1.000 10.05947 224 LEU C O 1
ATOM 1649 N N . ILE A 1 210 ? 36.20509 7.12783 116.15923 1.000 9.95179 225 ILE C N 1
ATOM 1650 C CA . ILE A 1 210 ? 36.32690 6.47174 117.46067 1.000 11.28673 225 ILE C CA 1
ATOM 1651 C C . ILE A 1 210 ? 35.36851 7.09351 118.47445 1.000 12.37879 225 ILE C C 1
ATOM 1652 O O . ILE A 1 210 ? 34.70029 6.38660 119.24073 1.000 12.40357 225 ILE C O 1
ATOM 1657 N N . GLU A 1 211 ? 35.26161 8.42469 118.47589 1.000 10.99132 226 GLU C N 1
ATOM 1658 C CA . GLU A 1 211 ? 34.34781 9.07960 119.40568 1.000 13.08756 226 GLU C CA 1
ATOM 1659 C C . GLU A 1 211 ? 32.89538 8.75763 119.07692 1.000 13.25411 226 GLU C C 1
ATOM 1660 O O . GLU A 1 211 ? 32.07906 8.55670 119.98638 1.000 16.14960 226 GLU C O 1
ATOM 1666 N N . LYS A 1 212 ? 32.55067 8.69314 117.78593 1.000 11.87053 227 LYS C N 1
ATOM 1667 C CA . LYS A 1 212 ? 31.18240 8.34334 117.41217 1.000 12.86998 227 LYS C CA 1
ATOM 1668 C C . LYS A 1 212 ? 30.83165 6.92574 117.84767 1.000 13.75513 227 LYS C C 1
ATOM 1669 O O . LYS A 1 212 ? 29.69261 6.65560 118.25407 1.000 15.68056 227 LYS C O 1
ATOM 1675 N N . LEU A 1 213 ? 31.79521 6.00378 117.76776 1.000 13.13635 228 LEU C N 1
ATOM 1676 C CA . LEU A 1 213 ? 31.55828 4.60836 118.10950 1.000 12.83320 228 LEU C CA 1
ATOM 1677 C C . LEU A 1 213 ? 31.38314 4.39135 119.60595 1.000 15.21527 228 LEU C C 1
ATOM 1678 O O . LEU A 1 213 ? 31.00893 3.28684 120.01694 1.000 16.59772 228 LEU C O 1
ATOM 1683 N N . LYS A 1 214 ? 31.64875 5.40942 120.42415 1.000 17.15186 229 LYS C N 1
ATOM 1684 C CA . LYS A 1 214 ? 31.33258 5.34582 121.84490 1.000 21.63158 229 LYS C CA 1
ATOM 1685 C C . LYS A 1 214 ? 29.87807 5.69465 122.12354 1.000 21.63669 229 LYS C C 1
ATOM 1686 O O . LYS A 1 214 ? 29.38160 5.40136 123.21658 1.000 28.61036 229 LYS C O 1
ATOM 1692 N N . VAL A 1 215 ? 29.18744 6.31410 121.16989 1.000 20.17504 230 VAL C N 1
ATOM 1693 C CA . VAL A 1 215 ? 27.78492 6.68180 121.33565 1.000 23.02949 230 VAL C CA 1
ATOM 1694 C C . VAL A 1 215 ? 26.89514 5.55997 120.81572 1.000 26.12460 230 VAL C C 1
ATOM 1695 O O . VAL A 1 215 ? 26.01816 5.06232 121.53161 1.000 26.35502 230 VAL C O 1
ATOM 1699 N N . ILE A 1 216 ? 27.10860 5.15893 119.56363 1.000 20.45228 231 ILE C N 1
ATOM 1700 C CA . ILE A 1 216 ? 26.43567 4.00935 118.96682 1.000 16.67801 231 ILE C CA 1
ATOM 1701 C C . ILE A 1 216 ? 27.51321 2.98535 118.64876 1.000 17.57868 231 ILE C C 1
ATOM 1702 O O . ILE A 1 216 ? 28.39368 3.24072 117.81186 1.000 18.06929 231 ILE C O 1
ATOM 1707 N N . LYS A 1 217 ? 27.45541 1.83275 119.31555 1.000 13.53753 232 LYS C N 1
ATOM 1708 C CA . LYS A 1 217 ? 28.54732 0.86688 119.24941 1.000 15.43684 232 LYS C CA 1
ATOM 1709 C C . LYS A 1 217 ? 28.12195 -0.40023 118.52272 1.000 15.01381 232 LYS C C 1
ATOM 1710 O O . LYS A 1 217 ? 27.51624 -1.29723 119.13199 1.000 17.63959 232 LYS C O 1
ATOM 1716 N N . PRO A 1 218 ? 28.40828 -0.52065 117.23309 1.000 10.87023 233 PRO C N 1
ATOM 1717 C CA . PRO A 1 218 ? 28.07141 -1.74311 116.50712 1.000 9.44481 233 PRO C CA 1
ATOM 1718 C C . PRO A 1 218 ? 29.00140 -2.88286 116.89233 1.000 9.24240 233 PRO C C 1
ATOM 1719 O O . PRO A 1 218 ? 30.08580 -2.68547 117.44858 1.000 11.94143 233 PRO C O 1
ATOM 1723 N N . SER A 1 219 ? 28.55682 -4.09558 116.57096 1.000 9.48494 234 SER C N 1
ATOM 1724 C CA . SER A 1 219 ? 29.30559 -5.30124 116.89354 1.000 8.87796 234 SER C CA 1
ATOM 1725 C C . SER A 1 219 ? 30.36688 -5.63175 115.85999 1.000 9.66897 234 SER C C 1
ATOM 1726 O O . SER A 1 219 ? 31.13808 -6.57260 116.07420 1.000 10.74243 234 SER C O 1
ATOM 1729 N N . ALA A 1 220 ? 30.41707 -4.89578 114.74818 1.000 9.41295 235 ALA C N 1
ATOM 1730 C CA . ALA A 1 220 ? 31.34418 -5.17660 113.66270 1.000 7.43983 235 ALA C CA 1
ATOM 1731 C C . ALA A 1 220 ? 31.66792 -3.87495 112.95048 1.000 8.40294 235 ALA C C 1
ATOM 1732 O O . ALA A 1 220 ? 30.85722 -2.94318 112.92984 1.000 9.31056 235 ALA C O 1
ATOM 1734 N N . LEU A 1 221 ? 32.86751 -3.83067 112.36844 1.000 6.96977 236 LEU C N 1
ATOM 1735 C CA . LEU A 1 221 ? 33.26212 -2.85707 111.35992 1.000 7.59935 236 LEU C CA 1
ATOM 1736 C C . LEU A 1 221 ? 33.44189 -3.59014 110.03598 1.000 6.91150 236 LEU C C 1
ATOM 1737 O O . LEU A 1 221 ? 33.57914 -4.81317 110.00906 1.000 7.51953 236 LEU C O 1
ATOM 1742 N N . PHE A 1 222 ? 33.46738 -2.83478 108.93284 1.000 7.31018 237 PHE C N 1
ATOM 1743 C CA . PHE A 1 222 ? 33.66092 -3.40083 107.60587 1.000 5.79402 237 PHE C CA 1
ATOM 1744 C C . PHE A 1 222 ? 34.74061 -2.61640 106.88106 1.000 7.00997 237 PHE C C 1
ATOM 1745 O O . PHE A 1 222 ? 35.00518 -1.45004 107.19685 1.000 8.74098 237 PHE C O 1
ATOM 1753 N N . VAL A 1 223 ? 35.35297 -3.25078 105.89029 1.000 6.82993 238 VAL C N 1
ATOM 1754 C CA . VAL A 1 223 ? 36.36633 -2.56838 105.09505 1.000 7.29087 238 VAL C CA 1
ATOM 1755 C C . VAL A 1 223 ? 36.17605 -2.90479 103.62303 1.000 7.49557 238 VAL C C 1
ATOM 1756 O O . VAL A 1 223 ? 35.92055 -4.05596 103.25159 1.000 8.15510 238 VAL C O 1
ATOM 1760 N N . GLU A 1 224 ? 36.26996 -1.88541 102.78628 1.000 7.04031 239 GLU C N 1
ATOM 1761 C CA . GLU A 1 224 ? 35.97729 -2.03736 101.37234 1.000 7.48474 239 GLU C CA 1
ATOM 1762 C C . GLU A 1 224 ? 37.16420 -2.63261 100.62109 1.000 8.12391 239 GLU C C 1
ATOM 1763 O O . GLU A 1 224 ? 38.32615 -2.42141 100.98056 1.000 9.09519 239 GLU C O 1
ATOM 1769 N N . SER A 1 225 ? 36.85549 -3.37788 99.55563 1.000 8.20346 240 SER C N 1
ATOM 1770 C CA . SER A 1 225 ? 37.86324 -4.04942 98.74272 1.000 8.28311 240 SER C CA 1
ATOM 1771 C C . SER A 1 225 ? 38.75378 -3.08127 97.97704 1.000 10.56987 240 SER C C 1
ATOM 1772 O O . SER A 1 225 ? 39.78779 -3.50546 97.44794 1.000 13.42460 240 SER C O 1
ATOM 1775 N N . SER A 1 226 ? 38.38630 -1.80199 97.91267 1.000 8.58798 241 SER C N 1
ATOM 1776 C CA . SER A 1 226 ? 39.01299 -0.82665 97.03241 1.000 8.00347 241 SER C CA 1
ATOM 1777 C C . SER A 1 226 ? 39.74954 0.26853 97.79511 1.000 9.02170 241 SER C C 1
ATOM 1778 O O . SER A 1 226 ? 40.15241 1.26696 97.18607 1.000 11.87877 241 SER C O 1
ATOM 1781 N N . VAL A 1 227 ? 39.92799 0.11212 99.10883 1.000 8.06172 242 VAL C N 1
ATOM 1782 C CA . VAL A 1 227 ? 40.62047 1.10352 99.92736 1.000 8.27719 242 VAL C CA 1
ATOM 1783 C C . VAL A 1 227 ? 41.82494 0.46687 100.60754 1.000 9.39608 242 VAL C C 1
ATOM 1784 O O . VAL A 1 227 ? 41.92388 -0.75468 100.74743 1.000 10.56588 242 VAL C O 1
ATOM 1788 N N . ASP A 1 228 ? 42.73185 1.32806 101.06394 1.000 8.68828 243 ASP C N 1
ATOM 1789 C CA . ASP A 1 228 ? 43.77713 0.90555 101.98737 1.000 10.84337 243 ASP C CA 1
ATOM 1790 C C . ASP A 1 228 ? 43.12271 0.55105 103.31676 1.000 11.86155 243 ASP C C 1
ATOM 1791 O O . ASP A 1 228 ? 42.36768 1.35236 103.86910 1.000 9.66152 243 ASP C O 1
ATOM 1796 N N . ARG A 1 229 ? 43.40410 -0.65575 103.82522 1.000 10.99123 244 ARG C N 1
ATOM 1797 C CA . ARG A 1 229 ? 42.79611 -1.12572 105.06625 1.000 11.08261 244 ARG C CA 1
ATOM 1798 C C . ARG A 1 229 ? 43.42048 -0.52909 106.32481 1.000 10.64218 244 ARG C C 1
ATOM 1799 O O . ARG A 1 229 ? 42.84680 -0.68708 107.41024 1.000 10.58865 244 ARG C O 1
ATOM 1807 N N . ARG A 1 230 ? 44.58205 0.12624 106.21998 1.000 9.69492 245 ARG C N 1
ATOM 1808 C CA . ARG A 1 230 ? 45.28603 0.56788 107.42610 1.000 10.71272 245 ARG C CA 1
ATOM 1809 C C . ARG A 1 230 ? 44.43687 1.46943 108.30736 1.000 8.61668 245 ARG C C 1
ATOM 1810 O O . ARG A 1 230 ? 44.41043 1.25435 109.53135 1.000 9.29709 245 ARG C O 1
ATOM 1818 N N . PRO A 1 231 ? 43.75052 2.49308 107.78538 1.000 8.96144 246 PRO C N 1
ATOM 1819 C CA . PRO A 1 231 ? 42.92890 3.33630 108.67273 1.000 7.45661 246 PRO C CA 1
ATOM 1820 C C . PRO A 1 231 ? 41.87663 2.56339 109.45796 1.000 7.14031 246 PRO C C 1
ATOM 1821 O O . PRO A 1 231 ? 41.74978 2.75962 110.66880 1.000 7.99406 246 PRO C O 1
ATOM 1825 N N . MET A 1 232 ? 41.12660 1.67097 108.80291 1.000 7.54142 247 MET C N 1
ATOM 1826 C CA . MET A 1 232 ? 40.11186 0.91549 109.53818 1.000 8.00693 247 MET C CA 1
ATOM 1827 C C . MET A 1 232 ? 40.73778 -0.08058 110.50891 1.000 7.86217 247 MET C C 1
ATOM 1828 O O . MET A 1 232 ? 40.15053 -0.36353 111.55569 1.000 7.51036 247 MET C O 1
ATOM 1833 N N . GLU A 1 233 ? 41.92124 -0.62105 110.19019 1.000 9.32621 248 GLU C N 1
ATOM 1834 C CA . GLU A 1 233 ? 42.61166 -1.46220 111.16785 1.000 8.92276 248 GLU C CA 1
ATOM 1835 C C . GLU A 1 233 ? 42.93998 -0.66888 112.42656 1.000 8.95463 248 GLU C C 1
ATOM 1836 O O . GLU A 1 233 ? 42.84807 -1.19289 113.54076 1.000 9.81869 248 GLU C O 1
ATOM 1842 N N . THR A 1 234 ? 43.29524 0.61314 112.26889 1.000 9.83161 249 THR C N 1
ATOM 1843 C CA . THR A 1 234 ? 43.52729 1.46626 113.42919 1.000 9.38276 249 THR C CA 1
ATOM 1844 C C . THR A 1 234 ? 42.23412 1.73524 114.19065 1.000 10.55251 249 THR C C 1
ATOM 1845 O O . THR A 1 234 ? 42.21658 1.67446 115.42186 1.000 9.69220 249 THR C O 1
ATOM 1849 N N . VAL A 1 235 ? 41.13838 2.02639 113.47887 1.000 8.92660 250 VAL C N 1
ATOM 1850 C CA . VAL A 1 235 ? 39.84484 2.18240 114.14688 1.000 8.65141 250 VAL C CA 1
ATOM 1851 C C . VAL A 1 235 ? 39.49227 0.93129 114.93750 1.000 8.98029 250 VAL C C 1
ATOM 1852 O O . VAL A 1 235 ? 39.04782 1.00938 116.09328 1.000 9.02805 250 VAL C O 1
ATOM 1856 N N . SER A 1 236 ? 39.67445 -0.24068 114.32014 1.000 8.97735 251 SER C N 1
ATOM 1857 C CA . SER A 1 236 ? 39.36003 -1.49355 114.99592 1.000 8.35899 251 SER C CA 1
ATOM 1858 C C . SER A 1 236 ? 40.21151 -1.67314 116.24393 1.000 11.46434 251 SER C C 1
ATOM 1859 O O . SER A 1 236 ? 39.70087 -2.06335 117.30003 1.000 11.73840 251 SER C O 1
ATOM 1862 N N . LYS A 1 237 ? 41.50647 -1.37211 116.14920 1.000 9.94246 252 LYS C N 1
ATOM 1863 C CA . LYS A 1 237 ? 42.38589 -1.58479 117.29526 1.000 11.43936 252 LYS C CA 1
ATOM 1864 C C . LYS A 1 237 ? 42.03572 -0.64223 118.43883 1.000 13.68020 252 LYS C C 1
ATOM 1865 O O . LYS A 1 237 ? 42.01546 -1.05148 119.60853 1.000 15.77373 252 LYS C O 1
ATOM 1871 N N . ASP A 1 238 ? 41.75531 0.62162 118.12190 1.000 12.28492 253 ASP C N 1
ATOM 1872 C CA . ASP A 1 238 ? 41.48693 1.62040 119.15316 1.000 14.04862 253 ASP C CA 1
ATOM 1873 C C . ASP A 1 238 ? 40.09035 1.48156 119.74643 1.000 15.60340 253 ASP C C 1
ATOM 1874 O O . ASP A 1 238 ? 39.87790 1.85603 120.90312 1.000 22.47211 253 ASP C O 1
ATOM 1879 N N . SER A 1 239 ? 39.12643 0.95805 118.98632 1.000 12.33775 254 SER C N 1
ATOM 1880 C CA . SER A 1 239 ? 37.77067 0.78338 119.49349 1.000 12.14653 254 SER C CA 1
ATOM 1881 C C . SER A 1 239 ? 37.53539 -0.59671 120.08978 1.000 10.36976 254 SER C C 1
ATOM 1882 O O . SER A 1 239 ? 36.59912 -0.76301 120.88505 1.000 14.34840 254 SER C O 1
ATOM 1885 N N . GLY A 1 240 ? 38.34115 -1.58512 119.70641 1.000 12.10876 255 GLY C N 1
ATOM 1886 C CA . GLY A 1 240 ? 38.09741 -2.95833 120.08939 1.000 12.35061 255 GLY C CA 1
ATOM 1887 C C . GLY A 1 240 ? 37.00341 -3.65582 119.30804 1.000 12.63071 255 GLY C C 1
ATOM 1888 O O . GLY A 1 240 ? 36.67859 -4.80723 119.62945 1.000 14.24706 255 GLY C O 1
ATOM 1889 N N . ILE A 1 241 ? 36.42546 -3.00528 118.29805 1.000 9.85451 256 ILE C N 1
ATOM 1890 C CA . ILE A 1 241 ? 35.37071 -3.60281 117.48002 1.000 10.47430 256 ILE C CA 1
ATOM 1891 C C . ILE A 1 241 ? 36.01785 -4.32209 116.30069 1.000 9.46904 256 ILE C C 1
ATOM 1892 O O . ILE A 1 241 ? 36.81778 -3.71548 115.57522 1.000 9.11711 256 ILE C O 1
ATOM 1897 N N . PRO A 1 242 ? 35.73142 -5.60353 116.07551 1.000 9.10098 257 PRO C N 1
ATOM 1898 C CA . PRO A 1 242 ? 36.45036 -6.33939 115.03068 1.000 7.82547 257 PRO C CA 1
ATOM 1899 C C . PRO A 1 242 ? 35.96987 -5.97042 113.63487 1.000 7.62142 257 PRO C C 1
ATOM 1900 O O . PRO A 1 242 ? 34.78995 -5.68462 113.41466 1.000 8.98275 257 PRO C O 1
ATOM 1904 N N . ILE A 1 243 ? 36.90457 -5.99378 112.68369 1.000 8.02758 258 ILE C N 1
ATOM 1905 C CA . ILE A 1 243 ? 36.52519 -5.98399 111.27347 1.000 7.88791 258 ILE C CA 1
ATOM 1906 C C . ILE A 1 243 ? 35.92946 -7.34566 110.93655 1.000 8.45509 258 ILE C C 1
ATOM 1907 O O . ILE A 1 243 ? 36.59566 -8.38078 111.05976 1.000 10.12516 258 ILE C O 1
ATOM 1912 N N . TYR A 1 244 ? 34.66603 -7.35877 110.51281 1.000 7.96652 259 TYR C N 1
ATOM 1913 C CA . TYR A 1 244 ? 33.99108 -8.63741 110.32910 1.000 9.00574 259 TYR C CA 1
ATOM 1914 C C . TYR A 1 244 ? 34.23692 -9.21823 108.94779 1.000 8.97585 259 TYR C C 1
ATOM 1915 O O . TYR A 1 244 ? 34.43966 -10.43174 108.79891 1.000 7.60542 259 TYR C O 1
ATOM 1924 N N . SER A 1 245 ? 34.23459 -8.36579 107.92670 1.000 8.87785 260 SER C N 1
ATOM 1925 C CA . SER A 1 245 ? 34.36757 -8.83179 106.55631 1.000 7.67884 260 SER C CA 1
ATOM 1926 C C . SER A 1 245 ? 34.78256 -7.67438 105.66665 1.000 7.96689 260 SER C C 1
ATOM 1927 O O . SER A 1 245 ? 34.42712 -6.52030 105.91672 1.000 8.15349 260 SER C O 1
ATOM 1930 N N . GLU A 1 246 ? 35.49111 -8.01264 104.59802 1.000 7.49109 261 GLU C N 1
ATOM 1931 C CA . GLU A 1 246 ? 35.57865 -7.12660 103.45097 1.000 7.75741 261 GLU C CA 1
ATOM 1932 C C . GLU A 1 246 ? 34.20867 -7.04438 102.77997 1.000 7.54079 261 GLU C C 1
ATOM 1933 O O . GLU A 1 246 ? 33.41945 -7.99848 102.80383 1.000 9.67248 261 GLU C O 1
ATOM 1939 N N . ILE A 1 247 ? 33.91471 -5.87797 102.19791 1.000 7.17223 262 ILE C N 1
ATOM 1940 C CA . ILE A 1 247 ? 32.68572 -5.65232 101.44305 1.000 6.98805 262 ILE C CA 1
ATOM 1941 C C . ILE A 1 247 ? 33.04034 -4.93959 100.14390 1.000 7.34566 262 ILE C C 1
ATOM 1942 O O . ILE A 1 247 ? 34.18577 -4.54879 99.92240 1.000 7.40737 262 ILE C O 1
ATOM 1947 N N . PHE A 1 248 ? 32.03315 -4.76472 99.28454 1.000 6.98265 263 PHE C N 1
ATOM 1948 C CA . PHE A 1 248 ? 32.24781 -4.26212 97.92912 1.000 8.63080 263 PHE C CA 1
ATOM 1949 C C . PHE A 1 248 ? 31.44873 -2.98914 97.72969 1.000 6.46399 263 PHE C C 1
ATOM 1950 O O . PHE A 1 248 ? 30.21999 -3.00079 97.81608 1.000 9.15027 263 PHE C O 1
ATOM 1958 N N . THR A 1 249 ? 32.15032 -1.88394 97.48618 1.000 6.10815 264 THR C N 1
ATOM 1959 C CA . THR A 1 249 ? 31.50131 -0.58452 97.34760 1.000 6.35158 264 THR C CA 1
ATOM 1960 C C . THR A 1 249 ? 31.80814 0.01251 95.97915 1.000 6.96076 264 THR C C 1
ATOM 1961 O O . THR A 1 249 ? 30.92209 0.05609 95.12195 1.000 7.20047 264 THR C O 1
ATOM 1965 N N . ASP A 1 250 ? 33.04089 0.44393 95.73775 1.000 4.81613 265 ASP C N 1
ATOM 1966 C CA . ASP A 1 250 ? 33.40585 1.08669 94.47999 1.000 7.42697 265 ASP C CA 1
ATOM 1967 C C . ASP A 1 250 ? 33.87960 0.10819 93.40626 1.000 6.57192 265 ASP C C 1
ATOM 1968 O O . ASP A 1 250 ? 34.23004 0.54508 92.30945 1.000 7.34372 265 ASP C O 1
ATOM 1973 N N . SER A 1 251 ? 33.89198 -1.19587 93.68216 1.000 6.82670 266 SER C N 1
ATOM 1974 C CA . SER A 1 251 ? 34.32986 -2.19418 92.70589 1.000 6.52747 266 SER C CA 1
ATOM 1975 C C . SER A 1 251 ? 33.68144 -3.53394 93.02535 1.000 7.22940 266 SER C C 1
ATOM 1976 O O . SER A 1 251 ? 33.39201 -3.83497 94.18462 1.000 8.42366 266 SER C O 1
ATOM 1979 N N . ILE A 1 252 ? 33.44938 -4.33273 91.97806 1.000 7.02649 267 ILE C N 1
ATOM 1980 C CA . ILE A 1 252 ? 33.12362 -5.74398 92.16616 1.000 8.12288 267 ILE C CA 1
ATOM 1981 C C . ILE A 1 252 ? 34.39757 -6.49491 92.53989 1.000 7.89554 267 ILE C C 1
ATOM 1982 O O . ILE A 1 252 ? 35.49784 -5.93090 92.49597 1.000 7.54217 267 ILE C O 1
ATOM 1987 N N . ALA A 1 253 ? 34.26300 -7.76913 92.90554 1.000 7.67788 268 ALA C N 1
ATOM 1988 C CA . ALA A 1 253 ? 35.42028 -8.59992 93.21528 1.000 8.51313 268 ALA C CA 1
ATOM 1989 C C . ALA A 1 253 ? 36.11127 -9.08157 91.93860 1.000 10.77263 268 ALA C C 1
ATOM 1990 O O . ALA A 1 253 ? 35.53561 -9.09694 90.84233 1.000 10.16671 268 ALA C O 1
ATOM 1992 N N . LYS A 1 254 ? 37.37169 -9.48067 92.09727 1.000 10.67967 269 LYS C N 1
ATOM 1993 C CA . LYS A 1 254 ? 38.12738 -10.07266 90.99999 1.000 11.24183 269 LYS C CA 1
ATOM 1994 C C . LYS A 1 254 ? 37.44261 -11.35290 90.51960 1.000 13.58639 269 LYS C C 1
ATOM 1995 O O . LYS A 1 254 ? 36.73023 -12.02234 91.27474 1.000 11.98565 269 LYS C O 1
ATOM 2001 N N . LYS A 1 255 ? 37.63430 -11.67856 89.23904 1.000 13.69496 270 LYS C N 1
ATOM 2002 C CA . LYS A 1 255 ? 36.87396 -12.77458 88.64394 1.000 16.35394 270 LYS C CA 1
ATOM 2003 C C . LYS A 1 255 ? 37.14268 -14.08504 89.37636 1.000 14.70421 270 LYS C C 1
ATOM 2004 O O . LYS A 1 255 ? 38.28806 -14.40522 89.70662 1.000 17.29093 270 LYS C O 1
ATOM 2010 N N . GLY A 1 256 ? 36.07197 -14.82681 89.65579 1.000 16.03566 271 GLY C N 1
ATOM 2011 C CA . GLY A 1 256 ? 36.17222 -16.10080 90.33318 1.000 17.07384 271 GLY C CA 1
ATOM 2012 C C . GLY A 1 256 ? 36.09849 -16.03223 91.84201 1.000 18.01396 271 GLY C C 1
ATOM 2013 O O . GLY A 1 256 ? 35.97406 -17.07870 92.48735 1.000 22.70203 271 GLY C O 1
ATOM 2014 N N . LYS A 1 257 ? 36.19675 -14.84607 92.42724 1.000 14.42278 272 LYS C N 1
ATOM 2015 C CA . LYS A 1 257 ? 36.05778 -14.59478 93.85533 1.000 14.70147 272 LYS C CA 1
ATOM 2016 C C . LYS A 1 257 ? 34.60128 -14.26642 94.16280 1.000 12.93901 272 LYS C C 1
ATOM 2017 O O . LYS A 1 257 ? 33.91776 -13.66516 93.33187 1.000 12.62157 272 LYS C O 1
ATOM 2023 N N . PRO A 1 258 ? 34.04957 -14.66751 95.30702 1.000 13.39571 273 PRO C N 1
ATOM 2024 C CA . PRO A 1 258 ? 32.66923 -14.28067 95.61488 1.000 13.71606 273 PRO C CA 1
ATOM 2025 C C . PRO A 1 258 ? 32.50674 -12.76510 95.55989 1.000 12.67344 273 PRO C C 1
ATOM 2026 O O . PRO A 1 258 ? 33.37347 -12.01326 96.01144 1.000 12.64000 273 PRO C O 1
ATOM 2030 N N . GLY A 1 259 ? 31.39251 -12.32412 94.97408 1.000 12.71892 274 GLY C N 1
ATOM 2031 C CA . GLY A 1 259 ? 31.13964 -10.90964 94.76313 1.000 9.63675 274 GLY C CA 1
ATOM 2032 C C . GLY A 1 259 ? 31.59452 -10.36291 93.42600 1.000 10.87592 274 GLY C C 1
ATOM 2033 O O . GLY A 1 259 ? 31.63449 -9.13524 93.26163 1.000 10.40627 274 GLY C O 1
ATOM 2034 N N . ASP A 1 260 ? 31.90133 -11.22727 92.45510 1.000 10.00162 275 ASP C N 1
ATOM 2035 C CA . ASP A 1 260 ? 32.48487 -10.81665 91.17726 1.000 9.04522 275 ASP C CA 1
ATOM 2036 C C . ASP A 1 260 ? 31.44548 -10.38840 90.14850 1.000 9.45798 275 ASP C C 1
ATOM 2037 O O . ASP A 1 260 ? 31.60490 -10.61939 88.94901 1.000 10.75108 275 ASP C O 1
ATOM 2042 N N . SER A 1 261 ? 30.36730 -9.76283 90.59714 1.000 8.92712 276 SER C N 1
ATOM 2043 C CA . SER A 1 261 ? 29.38503 -9.12072 89.73256 1.000 8.21678 276 SER C CA 1
ATOM 2044 C C . SER A 1 261 ? 28.62154 -8.14292 90.60936 1.000 8.54815 276 SER C C 1
ATOM 2045 O O . SER A 1 261 ? 28.71964 -8.18091 91.83600 1.000 7.76678 276 SER C O 1
ATOM 2048 N N . TYR A 1 262 ? 27.87029 -7.24133 89.97015 1.000 8.44089 277 TYR C N 1
ATOM 2049 C CA . TYR A 1 262 ? 27.05900 -6.30669 90.74970 1.000 6.92983 277 TYR C CA 1
ATOM 2050 C C . TYR A 1 262 ? 26.05825 -7.04759 91.62148 1.000 8.08408 277 TYR C C 1
ATOM 2051 O O . TYR A 1 262 ? 25.93182 -6.76398 92.82162 1.000 8.37702 277 TYR C O 1
ATOM 2060 N N . TYR A 1 263 ? 25.35037 -8.02043 91.03563 1.000 6.94733 278 TYR C N 1
ATOM 2061 C CA . TYR A 1 263 ? 24.39596 -8.79082 91.82363 1.000 8.33112 278 TYR C CA 1
ATOM 2062 C C . TYR A 1 263 ? 25.09660 -9.50723 92.96826 1.000 8.29515 278 TYR C C 1
ATOM 2063 O O . TYR A 1 263 ? 24.64477 -9.45661 94.11779 1.000 9.17309 278 TYR C O 1
ATOM 2072 N N . ALA A 1 264 ? 26.19682 -10.19709 92.66391 1.000 8.20701 279 ALA C N 1
ATOM 2073 C CA . ALA A 1 264 ? 26.85655 -11.00488 93.68380 1.000 7.61477 279 ALA C CA 1
ATOM 2074 C C . ALA A 1 264 ? 27.49668 -10.14901 94.76623 1.000 8.48679 279 ALA C C 1
ATOM 2075 O O . ALA A 1 264 ? 27.52593 -10.55441 95.93485 1.000 8.40764 279 ALA C O 1
ATOM 2077 N N . MET A 1 265 ? 28.01866 -8.97218 94.40751 1.000 7.43275 280 MET C N 1
ATOM 2078 C CA . MET A 1 265 ? 28.59639 -8.11237 95.43288 1.000 8.26692 280 MET C CA 1
ATOM 2079 C C . MET A 1 265 ? 27.51948 -7.60158 96.38096 1.000 8.06885 280 MET C C 1
ATOM 2080 O O . MET A 1 265 ? 27.76881 -7.44021 97.58271 1.000 7.71655 280 MET C O 1
ATOM 2085 N N . MET A 1 266 ? 26.31219 -7.34872 95.86452 1.000 8.21370 281 MET C N 1
ATOM 2086 C CA . MET A 1 266 ? 25.24689 -6.84706 96.72940 1.000 7.29455 281 MET C CA 1
ATOM 2087 C C . MET A 1 266 ? 24.68670 -7.95534 97.60936 1.000 9.22734 281 MET C C 1
ATOM 2088 O O . MET A 1 266 ? 24.36168 -7.71815 98.77482 1.000 8.86880 281 MET C O 1
ATOM 2093 N N . LYS A 1 267 ? 24.56969 -9.16984 97.06835 1.000 8.60041 282 LYS C N 1
ATOM 2094 C CA . LYS A 1 267 ? 24.16550 -10.29522 97.90865 1.000 9.17111 282 LYS C CA 1
ATOM 2095 C C . LYS A 1 267 ? 25.17848 -10.52404 99.02400 1.000 8.51239 282 LYS C C 1
ATOM 2096 O O . LYS A 1 267 ? 24.80047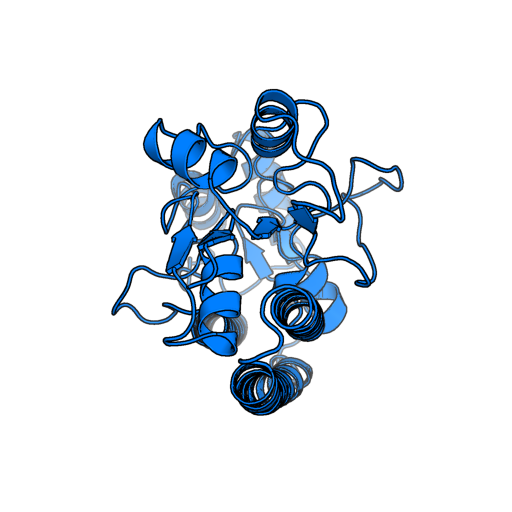 -10.70951 100.19033 1.000 8.65871 282 LYS C O 1
ATOM 2102 N N . TRP A 1 268 ? 26.46742 -10.49535 98.67660 1.000 6.89216 283 TRP C N 1
ATOM 2103 C CA . TRP A 1 268 ? 27.53989 -10.61020 99.66166 1.000 7.64008 283 TRP C CA 1
ATOM 2104 C C . TRP A 1 268 ? 27.41299 -9.53755 100.73246 1.000 8.98266 283 TRP C C 1
ATOM 2105 O O . TRP A 1 268 ? 27.44696 -9.83425 101.93212 1.000 8.72073 283 TRP C O 1
ATOM 2116 N N . ASN A 1 269 ? 27.27288 -8.27452 100.31275 1.000 7.00921 284 ASN C N 1
ATOM 2117 C CA . ASN A 1 269 ? 27.17771 -7.17469 101.27145 1.000 8.20125 284 ASN C CA 1
ATOM 2118 C C . ASN A 1 269 ? 26.00672 -7.37089 102.22057 1.000 9.22751 284 ASN C C 1
ATOM 2119 O O . ASN A 1 269 ? 26.13607 -7.16573 103.43620 1.000 9.16140 284 ASN C O 1
ATOM 2124 N N . LEU A 1 270 ? 24.83950 -7.74414 101.67980 1.000 8.10622 285 LEU C N 1
ATOM 2125 C CA . LEU A 1 270 ? 23.66208 -7.90705 102.53206 1.000 8.11100 285 LEU C CA 1
ATOM 2126 C C . LEU A 1 270 ? 23.86224 -9.03137 103.54480 1.000 7.96243 285 LEU C C 1
ATOM 2127 O O . LEU A 1 270 ? 23.51706 -8.88336 104.72892 1.000 9.14595 285 LEU C O 1
ATOM 2132 N N . ASP A 1 271 ? 24.43043 -10.15435 103.10118 1.000 8.57063 286 ASP C N 1
ATOM 2133 C CA . ASP A 1 271 ? 24.67259 -11.28410 103.99915 1.000 8.80981 286 ASP C CA 1
ATOM 2134 C C . ASP A 1 271 ? 25.68790 -10.92194 105.07642 1.000 9.38967 286 ASP C C 1
ATOM 2135 O O . ASP A 1 271 ? 25.44269 -11.11369 106.27731 1.000 10.44434 286 ASP C O 1
ATOM 2140 N N . LYS A 1 272 ? 26.84536 -10.40114 104.65907 1.000 7.81514 287 LYS C N 1
ATOM 2141 C CA . LYS A 1 272 ? 27.93867 -10.17242 105.59607 1.000 9.11532 287 LYS C CA 1
ATOM 2142 C C . LYS A 1 272 ? 27.61738 -9.05196 106.56912 1.000 8.38818 287 LYS C C 1
ATOM 2143 O O . LYS A 1 272 ? 27.94277 -9.14614 107.75812 1.000 8.59014 287 LYS C O 1
ATOM 2149 N N . ILE A 1 273 ? 27.00594 -7.96995 106.08715 1.000 7.97059 288 ILE C N 1
ATOM 2150 C CA . ILE A 1 273 ? 26.69027 -6.85419 106.97431 1.000 8.35335 288 ILE C CA 1
ATOM 2151 C C . ILE A 1 273 ? 25.62644 -7.25433 107.99308 1.000 8.72548 288 ILE C C 1
ATOM 2152 O O . ILE A 1 273 ? 25.75590 -6.97337 109.19274 1.000 9.30394 288 ILE C O 1
ATOM 2157 N N . SER A 1 274 ? 24.56270 -7.92177 107.54029 1.000 9.02685 289 SER C N 1
ATOM 2158 C CA . SER A 1 274 ? 23.52827 -8.32721 108.48698 1.000 8.85877 289 SER C CA 1
ATOM 2159 C C . SER A 1 274 ? 24.06090 -9.34881 109.48524 1.000 10.05702 289 SER C C 1
ATOM 2160 O O . SER A 1 274 ? 23.75589 -9.26453 110.68003 1.000 11.07869 289 SER C O 1
ATOM 2163 N N . GLU A 1 275 ? 24.88975 -10.29179 109.02820 1.000 8.46313 290 GLU C N 1
ATOM 2164 C CA . GLU A 1 275 ? 25.44964 -11.28609 109.94312 1.000 9.94814 290 GLU C CA 1
ATOM 2165 C C . GLU A 1 275 ? 26.39179 -10.64973 110.95743 1.000 11.86293 290 GLU C C 1
ATOM 2166 O O . GLU A 1 275 ? 26.32243 -10.96101 112.15396 1.000 12.20703 290 GLU C O 1
ATOM 2172 N N . GLY A 1 276 ? 27.25599 -9.73511 110.51291 1.000 8.76612 291 GLY C N 1
ATOM 2173 C CA . GLY A 1 276 ? 28.18426 -9.10873 111.43759 1.000 8.63517 291 GLY C CA 1
ATOM 2174 C C . GLY A 1 276 ? 27.49331 -8.20810 112.44394 1.000 8.13029 291 GLY C C 1
ATOM 2175 O O . GLY A 1 276 ? 27.87622 -8.17569 113.61554 1.000 9.66674 291 GLY C O 1
ATOM 2176 N N . LEU A 1 277 ? 26.49354 -7.43567 111.99405 1.000 9.72907 292 LEU C N 1
ATOM 2177 C CA . LEU A 1 277 ? 25.79874 -6.53017 112.91194 1.000 10.14487 292 LEU C CA 1
ATOM 2178 C C . LEU A 1 277 ? 24.95833 -7.28148 113.93737 1.000 10.80848 292 LEU C C 1
ATOM 2179 O O . LEU A 1 277 ? 24.69382 -6.75483 115.03109 1.000 10.81976 292 LEU C O 1
ATOM 2184 N N . ALA A 1 278 ? 24.51754 -8.49364 113.60620 1.000 10.45283 293 ALA C N 1
ATOM 2185 C CA . ALA A 1 278 ? 23.66671 -9.25813 114.51100 1.000 10.25738 293 ALA C CA 1
ATOM 2186 C C . ALA A 1 278 ? 24.44757 -9.98652 115.59856 1.000 17.31575 293 ALA C C 1
ATOM 2187 O O . ALA A 1 278 ? 23.82643 -10.60184 116.47069 1.000 15.73420 293 ALA C O 1
ATOM 2189 N N . LYS A 1 279 ? 25.77686 -9.94125 115.57988 1.000 14.42594 294 LYS C N 1
ATOM 2190 C CA . LYS A 1 279 ? 26.57063 -10.55494 116.64419 1.000 19.44845 294 LYS C CA 1
ATOM 2191 C C . LYS A 1 279 ? 26.44410 -9.76231 117.94479 1.000 20.68462 294 LYS C C 1
ATOM 2192 O O . LYS A 1 279 ? 26.06774 -8.58163 117.93648 1.000 20.43914 294 LYS C O 1
#

Foldseek 3Di:
DAQEEEAALFLQQLLCLQQPPNYHYYYFADFLAQSQADAGDPVRLVSLLVGQEYEYADQRRQCAPPGRVVVSCVVSVHDEPGHYYHLQPPDDWAFFPPDDDRNGTQRQQVLQLVSVLSSSVSSLVVCCVRPVVCNVRSVVSSVVVSVLSVVVNVCLQCLQVPFDLLAQEAEEAELNCPNVCVSRVGHYDHLYHHPVPDRADPVSLVVVLVVCVRRPFQEYEYESNDDCVRVVVSCVSNVRYHQYYAHGNGADDPPDQRNHSSRRSVVCSVRVSVRRRD

B-factor: mean 14.84, std 8.13, range [3.63, 43.06]

Sequence (278 aa):
KLKVVATNSIIADMTKAIAGDKIDLHSIVPIGQDPHEYEPLPEDVEKTSNADVIFYNGINLEDGGQAWFTKLVKNAQKTKNKDYFAVSDGIDVIYLEGASEKGKEDPHAWLNLENGIIYSKNIAKQQLIAKDPKNKETYEKNLKAYVAKLEKLDKEAKSKFDAIAENKKLIVTSEGCFKYFSKAYGVPSAYIWEINTEEEGTPDQISSLIEKLKVIKPSALFVESSVDRRPMETVSKDSGIPIYSEIFTDSIAKKGKPGDSYYAMMKWNLDKISEGLAK

Solvent-accessible surface area: 12917 Å² total; per-residue (Å²): 170,20,84,2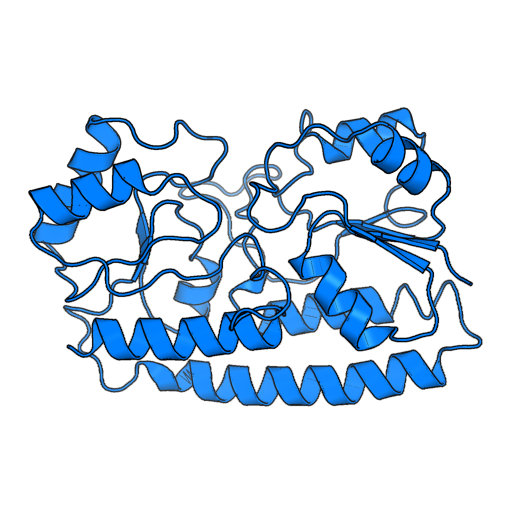,3,0,0,3,9,2,2,3,19,0,0,113,36,0,0,45,124,77,13,59,45,29,43,6,4,62,73,23,95,33,1,3,109,42,142,22,104,99,96,6,71,113,77,0,55,92,16,58,0,1,1,8,1,1,26,32,6,1,44,24,68,151,24,19,1,33,110,12,2,140,130,26,164,43,72,90,95,134,26,28,33,7,1,3,70,70,13,128,57,47,71,27,113,94,25,84,96,192,44,104,18,0,0,0,0,3,0,16,0,82,9,0,16,52,0,0,95,45,0,1,150,19,0,27,74,78,23,84,197,37,93,152,37,0,76,157,42,30,164,67,21,15,39,99,0,93,150,5,10,160,56,1,114,64,60,4,111,107,13,57,123,108,53,23,17,0,0,1,0,1,6,0,2,34,5,1,21,169,32,14,43,0,70,40,10,45,7,5,31,9,4,74,98,124,91,10,45,117,109,37,10,55,54,1,17,94,104,4,139,126,61,128,2,38,0,0,0,0,2,28,14,25,104,105,120,5,0,78,42,0,18,178,92,24,62,4,75,37,86,15,49,0,1,1,2,2,11,3,132,182,71,76,86,4,50,28,0,57,29,0,0,70,59,0,0,32,52,0,12,82,0,0,54,130

Secondary structure (DSSP, 8-state):
-EEEEESSHHHHHHHHHHHGGGEEEEE-SPTTS-SSS----HHHHHHHHH-SEEEE--TTSS-STTSHHHHHHHHTT--BTTTEEETTTTS---BSTT--STT-B---GGGSHHHHHHHHHHHHHHHHHH-GGGHHHHHHHHHHHHHHHHHHHHHHHHTTTTS-GGG--EEEEE---HHHHHHHT--EEEEESSTTS-S--HHHHHHHHHHTTTS--S-EEEETTS-SHHHHHHHHHH-PPEEEEE-SSSPPPTTSTT-SHHHHHHHHHHHHHHHHT-

Radius of gyration: 18.77 Å; Cα contacts (8 Å, |Δi|>4): 522; chains: 1; bounding box: 34×38×56 Å